Protein AF-0000000083317141 (afdb_homodimer)

pLDDT: mean 94.66, std 4.58, range [62.75, 98.45]

Organism: Saccharibacillus brassicae (NCBI:txid2583377)

Solvent-accessible surface area (backbone atoms only — not comparable to full-atom values): 13663 Å² total; per-residue (Å²): 82,40,48,15,43,63,42,47,32,52,50,48,29,15,56,46,65,41,40,80,68,80,46,32,91,43,26,16,44,39,52,14,54,34,68,36,65,43,79,64,72,32,46,60,71,72,57,44,57,59,60,53,35,76,51,54,52,46,76,51,40,74,53,97,84,21,37,31,31,28,31,72,50,64,40,70,44,54,54,17,72,31,72,74,42,53,39,36,22,38,32,35,23,40,33,76,70,75,68,48,56,40,36,32,41,72,46,96,68,64,46,72,39,40,54,72,32,63,53,72,43,56,52,61,67,50,58,46,49,58,86,95,80,40,48,14,42,64,41,47,33,51,51,48,30,14,56,44,63,40,39,79,67,80,48,32,91,43,26,17,43,40,52,14,54,33,70,36,63,44,78,64,69,32,47,60,70,71,59,44,58,59,59,50,35,75,52,53,54,46,74,51,41,74,54,95,84,22,38,30,32,28,33,72,48,64,40,69,43,54,54,18,72,30,71,74,42,55,38,36,23,39,32,35,23,41,32,75,69,76,69,49,55,40,36,32,42,72,47,94,68,64,45,73,38,40,54,72,33,65,54,73,42,54,54,62,66,49,59,45,48,60,84,92

Structure (mmCIF, N/CA/C/O backbone):
data_AF-0000000083317141-model_v1
#
loop_
_entity.id
_entity.type
_entity.pdbx_description
1 polymer 'Uncharacterized protein'
#
loop_
_atom_site.group_PDB
_atom_site.id
_atom_site.type_symbol
_atom_site.label_atom_id
_atom_site.label_alt_id
_atom_site.label_comp_id
_atom_site.label_asym_id
_atom_site.label_entity_id
_atom_site.label_seq_id
_atom_site.pdbx_PDB_ins_code
_atom_site.Cartn_x
_atom_site.Cartn_y
_atom_site.Cartn_z
_atom_site.occupancy
_atom_site.B_iso_or_equiv
_atom_site.auth_seq_id
_atom_site.auth_comp_id
_atom_site.auth_asym_id
_atom_site.auth_atom_id
_atom_site.pdbx_PDB_model_num
ATOM 1 N N . MET A 1 1 ? 5.155 5.51 8.59 1 86.64 1 MET A N 1
ATOM 2 C CA . MET A 1 1 ? 3.783 6 8.68 1 86.64 1 MET A CA 1
ATOM 3 C C . MET A 1 1 ? 2.785 4.868 8.46 1 86.64 1 MET A C 1
ATOM 5 O O . MET A 1 1 ? 3.081 3.903 7.753 1 86.64 1 MET A O 1
ATOM 9 N N . GLN A 1 2 ? 1.642 5.034 9.165 1 90.55 2 GLN A N 1
ATOM 10 C CA . GLN A 1 2 ? 0.548 4.08 9.018 1 90.55 2 GLN A CA 1
ATOM 11 C C . GLN A 1 2 ? -0.307 4.408 7.797 1 90.55 2 GLN A C 1
ATOM 13 O O . GLN A 1 2 ? -0.71 5.557 7.605 1 90.55 2 GLN A O 1
ATOM 18 N N . ILE A 1 3 ? -0.604 3.386 7.002 1 93.3 3 ILE A N 1
ATOM 19 C CA . ILE A 1 3 ? -1.447 3.572 5.825 1 93.3 3 ILE A CA 1
ATOM 20 C C . ILE A 1 3 ? -2.914 3.621 6.244 1 93.3 3 ILE A C 1
ATOM 22 O O . ILE A 1 3 ? -3.341 2.87 7.124 1 93.3 3 ILE A O 1
ATOM 26 N N . SER A 1 4 ? -3.705 4.462 5.622 1 95.25 4 SER A N 1
ATOM 27 C CA . SER A 1 4 ? -5.126 4.586 5.933 1 95.25 4 SER A CA 1
ATOM 28 C C . SER A 1 4 ? -5.937 3.482 5.264 1 95.25 4 SER A C 1
ATOM 30 O O . SER A 1 4 ? -5.46 2.833 4.33 1 95.25 4 SER A O 1
ATOM 32 N N . ASN A 1 5 ? -7.209 3.303 5.725 1 94.85 5 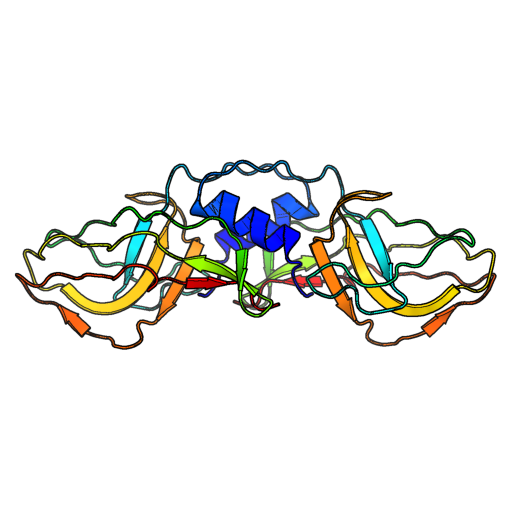ASN A N 1
ATOM 33 C CA . ASN A 1 5 ? -8.119 2.357 5.088 1 94.85 5 ASN A CA 1
ATOM 34 C C . ASN A 1 5 ? -8.477 2.792 3.67 1 94.85 5 ASN A C 1
ATOM 36 O O . ASN A 1 5 ? -8.604 1.957 2.773 1 94.85 5 ASN A O 1
ATOM 40 N N . TRP A 1 6 ? -8.648 4.061 3.548 1 94.87 6 TRP A N 1
ATOM 41 C CA . TRP A 1 6 ? -9.022 4.566 2.231 1 94.87 6 TRP A CA 1
ATOM 42 C C . TRP A 1 6 ? -7.935 4.267 1.205 1 94.87 6 TRP A C 1
ATOM 44 O O . TRP A 1 6 ? -8.22 3.753 0.12 1 94.87 6 TRP A O 1
ATOM 54 N N . LEU A 1 7 ? -6.708 4.612 1.526 1 93.91 7 LEU A N 1
ATOM 55 C CA . LEU A 1 7 ? -5.61 4.387 0.592 1 93.91 7 LEU A CA 1
ATOM 56 C C . LEU A 1 7 ? -5.418 2.897 0.329 1 93.91 7 LEU A C 1
ATOM 58 O O . LEU A 1 7 ? -5.213 2.486 -0.815 1 93.91 7 LEU A O 1
ATOM 62 N N . SER A 1 8 ? -5.506 2.119 1.38 1 93.84 8 SER A N 1
ATOM 63 C CA . SER A 1 8 ? -5.364 0.674 1.232 1 93.84 8 SER A CA 1
ATOM 64 C C . SER A 1 8 ? -6.39 0.115 0.253 1 93.84 8 SER A C 1
ATOM 66 O O . SER A 1 8 ? -6.064 -0.735 -0.579 1 93.84 8 SER A O 1
ATOM 68 N N . ALA A 1 9 ? -7.58 0.605 0.368 1 94.59 9 ALA A N 1
ATOM 69 C CA . ALA A 1 9 ? -8.644 0.151 -0.524 1 94.59 9 ALA A CA 1
ATOM 70 C C . ALA A 1 9 ? -8.351 0.543 -1.969 1 94.59 9 ALA A C 1
ATOM 72 O O . ALA A 1 9 ? -8.556 -0.254 -2.889 1 94.59 9 ALA A O 1
ATOM 73 N N . GLN A 1 10 ? -7.877 1.748 -2.122 1 92.7 10 GLN A N 1
ATOM 74 C CA . GLN A 1 10 ? -7.547 2.203 -3.468 1 92.7 10 GLN A CA 1
ATOM 75 C C . GLN A 1 10 ? 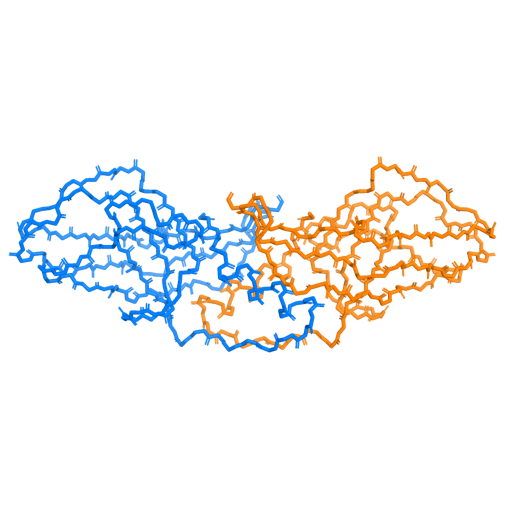-6.449 1.342 -4.087 1 92.7 10 GLN A C 1
ATOM 77 O O . GLN A 1 10 ? -6.544 0.949 -5.251 1 92.7 10 GLN A O 1
ATOM 82 N N . VAL A 1 11 ? -5.451 1.068 -3.306 1 91.11 11 VAL A N 1
ATOM 83 C CA . VAL A 1 11 ? -4.315 0.293 -3.794 1 91.11 11 VAL A CA 1
ATOM 84 C C . VAL A 1 11 ? -4.765 -1.126 -4.134 1 91.11 11 VAL A C 1
ATOM 86 O O . VAL A 1 11 ? -4.476 -1.632 -5.221 1 91.11 11 VAL A O 1
ATOM 89 N N . LEU A 1 12 ? -5.526 -1.773 -3.245 1 93.65 12 LEU A N 1
ATOM 90 C CA . LEU A 1 12 ? -5.961 -3.151 -3.444 1 93.65 12 LEU A CA 1
ATOM 91 C C . LEU A 1 12 ? -6.904 -3.256 -4.638 1 93.65 12 LEU A C 1
ATOM 93 O O . LEU A 1 12 ? -6.748 -4.142 -5.482 1 93.65 12 LEU A O 1
ATOM 97 N N . ASN A 1 13 ? -7.8 -2.323 -4.76 1 94.65 13 ASN A N 1
ATOM 98 C CA . ASN A 1 13 ? -8.754 -2.371 -5.863 1 94.65 13 ASN A CA 1
ATOM 99 C C . ASN A 1 13 ? -8.089 -2.034 -7.194 1 94.65 13 ASN A C 1
ATOM 101 O O . ASN A 1 13 ? -8.441 -2.602 -8.23 1 94.65 13 ASN A O 1
ATOM 105 N N . SER A 1 14 ? -7.23 -1.134 -7.167 1 92.37 14 SER A N 1
ATOM 106 C CA . SER A 1 14 ? -6.567 -0.752 -8.409 1 92.37 14 SER A CA 1
ATOM 107 C C . SER A 1 14 ? -5.591 -1.829 -8.869 1 92.37 14 SER A C 1
ATOM 109 O O . SER A 1 14 ? -5.602 -2.227 -10.036 1 92.37 14 SER A O 1
ATOM 111 N N . MET A 1 15 ? -4.867 -2.403 -7.955 1 91.38 15 MET A N 1
ATOM 112 C CA . MET A 1 15 ? -3.778 -3.3 -8.332 1 91.38 15 MET A CA 1
ATOM 113 C C . MET A 1 15 ? -4.29 -4.722 -8.537 1 91.38 15 MET A C 1
ATOM 115 O O . MET A 1 15 ? -3.74 -5.473 -9.344 1 91.38 15 MET A O 1
ATOM 119 N N . LEU A 1 16 ? -5.394 -5.051 -7.856 1 94.71 16 LEU A N 1
ATOM 120 C CA . LEU A 1 16 ? -5.8 -6.451 -7.894 1 94.71 16 LEU A CA 1
ATOM 121 C C . LEU A 1 16 ? -7.108 -6.617 -8.661 1 94.71 16 LEU A C 1
ATOM 123 O O . LEU A 1 16 ? -7.447 -7.723 -9.086 1 94.71 16 LEU A O 1
ATOM 127 N N . ARG A 1 17 ? -7.777 -5.497 -8.917 1 93.51 17 ARG A N 1
ATOM 128 C CA . ARG A 1 17 ? -9.091 -5.637 -9.538 1 93.51 17 ARG A CA 1
ATOM 129 C C . ARG A 1 17 ? -9.214 -4.741 -10.765 1 93.51 17 ARG A C 1
ATOM 131 O O . ARG A 1 17 ? -10.274 -4.68 -11.391 1 93.51 17 ARG A O 1
ATOM 138 N N . GLY A 1 18 ? -8.168 -3.969 -11.007 1 91.15 18 GLY A N 1
ATOM 139 C CA . GLY A 1 18 ? -8.153 -3.163 -12.217 1 91.15 18 GLY A CA 1
ATOM 140 C C . GLY A 1 18 ? -9.01 -1.915 -12.114 1 91.15 18 GLY A C 1
ATOM 141 O O . GLY A 1 18 ? -9.41 -1.345 -13.131 1 91.15 18 GLY A O 1
ATOM 142 N N . VAL A 1 19 ? -9.302 -1.518 -10.931 1 89.74 19 VAL A N 1
ATOM 143 C CA . VAL A 1 19 ? -10.105 -0.315 -10.738 1 89.74 19 VAL A CA 1
ATOM 144 C C . VAL A 1 19 ? -9.217 0.922 -10.848 1 89.74 19 VAL A C 1
ATOM 146 O O . VAL A 1 19 ? -8.249 1.068 -10.098 1 89.74 19 VAL A O 1
ATOM 149 N N . ALA A 1 20 ? -9.566 1.723 -11.804 1 86.98 20 ALA A N 1
ATOM 150 C CA . ALA A 1 20 ? -8.767 2.928 -12.011 1 86.98 20 ALA A CA 1
ATOM 151 C C . ALA A 1 20 ? -8.913 3.891 -10.836 1 86.98 20 ALA A C 1
ATOM 153 O O . ALA A 1 20 ? -10.002 4.035 -10.275 1 86.98 20 ALA A O 1
ATOM 154 N N . PHE A 1 21 ? -7.888 4.469 -10.456 1 83.89 21 PHE A N 1
ATOM 155 C CA . PHE A 1 21 ? -7.924 5.519 -9.444 1 83.89 21 PHE A CA 1
ATOM 156 C C . PHE A 1 21 ? -7.174 6.756 -9.922 1 83.89 21 PHE A C 1
ATOM 158 O O . PHE A 1 21 ? -6.144 6.645 -10.59 1 83.89 21 PHE A O 1
ATOM 165 N N . SER A 1 22 ? -7.728 7.809 -9.618 1 86.87 22 SER A N 1
ATOM 166 C CA . SER A 1 22 ? -7.097 9.08 -9.959 1 86.87 22 SER A CA 1
ATOM 167 C C . SER A 1 22 ? -6.2 9.573 -8.829 1 86.87 22 SER A C 1
ATOM 169 O O . SER A 1 22 ? -6.655 9.737 -7.695 1 86.87 22 SER A O 1
ATOM 171 N N . PRO A 1 23 ? -4.965 9.78 -9.141 1 90.91 23 PRO A N 1
ATOM 172 C CA . PRO A 1 23 ? -4.071 10.317 -8.112 1 90.91 23 PRO A CA 1
ATOM 173 C C . PRO A 1 23 ? -4.48 11.712 -7.645 1 90.91 23 PRO A C 1
ATOM 175 O O . PRO A 1 23 ? -5.014 12.499 -8.431 1 90.91 23 PRO A O 1
ATOM 178 N N . PRO A 1 24 ? -4.271 11.949 -6.435 1 90.66 24 PRO A N 1
ATOM 179 C CA . PRO A 1 24 ? -4.565 13.3 -5.952 1 90.66 24 PRO A CA 1
ATOM 180 C C . PRO A 1 24 ? -3.687 14.364 -6.608 1 90.66 24 PRO A C 1
ATOM 182 O O . PRO A 1 24 ? -2.547 14.082 -6.986 1 90.66 24 PRO A O 1
ATOM 185 N N . ALA A 1 25 ? -4.213 15.524 -6.789 1 87.86 25 ALA A N 1
ATOM 186 C CA . ALA A 1 25 ? -3.495 16.629 -7.419 1 87.86 25 ALA A CA 1
ATOM 187 C C . ALA A 1 25 ? -2.359 17.124 -6.528 1 87.86 25 ALA A C 1
ATOM 189 O O . ALA A 1 25 ? -1.399 17.727 -7.013 1 87.86 25 ALA A O 1
ATOM 190 N N . GLY A 1 26 ? -2.464 16.885 -5.29 1 92.68 26 GLY A N 1
ATOM 191 C CA . GLY A 1 26 ? -1.465 17.32 -4.326 1 92.68 26 GLY A CA 1
ATOM 192 C C . GLY A 1 26 ? -1.586 16.62 -2.986 1 92.68 26 GLY A C 1
ATOM 193 O O . GLY A 1 26 ? -2.578 15.937 -2.724 1 92.68 26 GLY A O 1
ATOM 194 N N . CYS A 1 27 ? -0.558 16.761 -2.183 1 96.56 27 CYS A N 1
ATOM 195 C CA . CYS A 1 27 ? -0.505 16.206 -0.836 1 96.56 27 CYS A CA 1
ATOM 196 C C . CYS A 1 27 ? -0.344 17.309 0.203 1 96.56 27 CYS A C 1
ATOM 198 O O . CYS A 1 27 ? 0.4 18.268 -0.014 1 96.56 27 CYS A O 1
ATOM 200 N N . TYR A 1 28 ? -1.04 17.142 1.283 1 98.12 28 TYR A N 1
ATOM 201 C CA . TYR A 1 28 ? -1.051 18.166 2.321 1 98.12 28 TYR A CA 1
ATOM 202 C C . TYR A 1 28 ? -0.777 17.557 3.691 1 98.12 28 TYR A C 1
ATOM 204 O O . TYR A 1 28 ? -1.266 16.468 4.002 1 98.12 28 TYR A O 1
ATOM 212 N N . VAL A 1 29 ? -0.045 18.263 4.485 1 98.06 29 VAL A N 1
ATOM 213 C CA . VAL A 1 29 ? 0.22 17.838 5.856 1 98.06 29 VAL A CA 1
ATOM 214 C C . VAL A 1 29 ? -0.834 18.426 6.792 1 98.06 29 VAL A C 1
ATOM 216 O O . VAL A 1 29 ? -1.106 19.628 6.753 1 98.06 29 VAL A O 1
ATOM 219 N N . ALA A 1 30 ? -1.391 17.566 7.532 1 98.31 30 ALA A N 1
ATOM 220 C CA . ALA A 1 30 ? -2.37 17.951 8.545 1 98.31 30 ALA A CA 1
ATOM 221 C C . ALA A 1 30 ? -1.851 17.658 9.95 1 98.31 30 ALA A C 1
ATOM 223 O O . ALA A 1 30 ? -1.136 16.676 10.161 1 98.31 30 ALA A O 1
ATOM 224 N N . LEU A 1 31 ? -2.246 18.483 10.894 1 98.07 31 LEU A N 1
ATOM 225 C CA . LEU A 1 31 ? -1.914 18.303 12.303 1 98.07 31 LEU A CA 1
ATOM 226 C C . LEU A 1 31 ? -3.116 17.78 13.082 1 98.07 31 LEU A C 1
ATOM 228 O O . LEU A 1 31 ? -4.249 18.207 12.845 1 98.07 31 LEU A O 1
ATOM 232 N N . TYR A 1 32 ? -2.823 16.912 1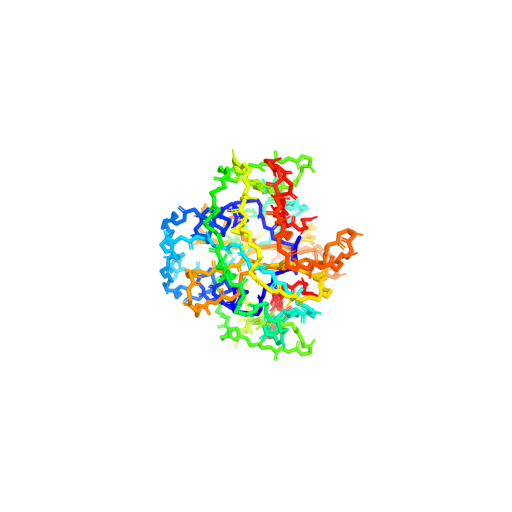4.008 1 98.45 32 TYR A N 1
ATOM 233 C CA . TYR A 1 32 ? -3.917 16.282 14.739 1 98.45 32 TYR A CA 1
ATOM 234 C C . TYR A 1 32 ? -3.704 16.395 16.244 1 98.45 32 TYR A C 1
ATOM 236 O O . TYR A 1 32 ? -2.572 16.309 16.725 1 98.45 32 TYR A O 1
ATOM 244 N N . LYS A 1 33 ? -4.817 16.578 16.927 1 97.57 33 LYS A N 1
ATOM 245 C CA . LYS A 1 33 ? -4.83 16.606 18.387 1 97.57 33 LYS A CA 1
ATOM 246 C C . LYS A 1 33 ? -5.11 15.221 18.961 1 97.57 33 LYS A C 1
ATOM 248 O O . LYS A 1 33 ? -4.98 15.005 20.168 1 97.57 33 LYS A O 1
ATOM 253 N N . SER A 1 34 ? -5.524 14.336 18.099 1 97.42 34 SER A N 1
ATOM 254 C CA . SER A 1 34 ? -5.722 12.932 18.444 1 97.42 34 SER A CA 1
ATOM 255 C C . SER A 1 34 ? -5.362 12.02 17.276 1 97.42 34 SER A C 1
ATOM 257 O O . SER A 1 34 ? -5.238 12.479 16.138 1 97.42 34 SER A O 1
ATOM 259 N N . ASP A 1 35 ? -5.198 10.742 17.537 1 97.25 35 ASP A N 1
ATOM 260 C CA . ASP A 1 35 ? -4.814 9.763 16.525 1 97.25 35 ASP A CA 1
ATOM 261 C C . ASP A 1 35 ? -5.865 9.673 15.421 1 97.25 35 ASP A C 1
ATOM 263 O O . ASP A 1 35 ? -7.022 9.339 15.684 1 97.25 35 ASP A O 1
ATOM 267 N N . PRO A 1 36 ? -5.497 9.995 14.184 1 96.24 36 PRO A N 1
ATOM 268 C CA . PRO A 1 36 ? -6.436 9.841 13.071 1 96.24 36 PRO A CA 1
ATOM 269 C C . PRO A 1 36 ? -6.84 8.387 12.836 1 96.24 36 PRO A C 1
ATOM 271 O O . PRO A 1 36 ? -7.851 8.122 12.18 1 96.24 36 PRO A O 1
ATOM 274 N N . THR A 1 37 ? -6.036 7.45 13.338 1 93.97 37 THR A N 1
ATOM 275 C CA . THR A 1 37 ? -6.227 6.026 13.081 1 93.97 37 THR A CA 1
ATOM 276 C C . THR A 1 37 ? -6.241 5.745 11.581 1 93.97 37 THR A C 1
ATOM 278 O O . THR A 1 37 ? -6.241 6.673 10.77 1 93.97 37 THR A O 1
ATOM 281 N N . ALA A 1 38 ? -6.299 4.483 11.259 1 94.36 38 ALA A N 1
ATOM 282 C CA . ALA A 1 38 ? -6.405 4.106 9.852 1 94.36 38 ALA A CA 1
ATOM 283 C C . ALA A 1 38 ? -7.781 4.454 9.292 1 94.36 38 ALA A C 1
ATOM 285 O O . ALA A 1 38 ? -7.952 4.575 8.077 1 94.36 38 ALA A O 1
ATOM 286 N N . ALA A 1 39 ? -8.749 4.637 10.16 1 94.01 39 ALA A N 1
ATOM 287 C CA . ALA A 1 39 ? -10.129 4.892 9.757 1 94.01 39 ALA A CA 1
ATOM 288 C C . ALA A 1 39 ? -10.415 6.39 9.694 1 94.01 39 ALA A C 1
ATOM 290 O O . ALA A 1 39 ? -11.563 6.802 9.515 1 94.01 39 ALA A O 1
ATOM 291 N N . ASP A 1 40 ? -9.424 7.235 9.862 1 95.74 40 ASP A N 1
ATOM 292 C CA . ASP A 1 40 ? -9.582 8.681 9.739 1 95.74 40 ASP A CA 1
ATOM 293 C C . ASP A 1 40 ? -10.559 9.217 10.783 1 95.74 40 ASP A C 1
ATOM 295 O O . ASP A 1 40 ? -11.501 9.937 10.446 1 95.74 40 ASP A O 1
ATOM 299 N N . THR A 1 41 ? -10.325 8.933 12.031 1 95.69 41 THR A N 1
ATOM 300 C CA . THR A 1 41 ? -11.269 9.281 13.088 1 95.69 41 THR A CA 1
ATOM 301 C C . THR A 1 41 ? -10.683 10.35 14.005 1 95.69 41 THR A C 1
ATOM 303 O O . THR A 1 41 ? -11.342 10.798 14.946 1 95.69 41 THR A O 1
ATOM 306 N N . GLY A 1 42 ? -9.51 10.786 13.822 1 96.56 42 GLY A N 1
ATOM 307 C CA . GLY A 1 42 ? -8.841 11.733 14.7 1 96.56 42 GLY A CA 1
ATOM 308 C C . GLY A 1 42 ? -9.349 13.154 14.544 1 96.56 42 GLY A C 1
ATOM 309 O O . GLY A 1 42 ? -10.039 13.469 13.572 1 96.56 42 GLY A O 1
ATOM 310 N N . GLN A 1 43 ? -9.065 13.935 15.502 1 97.59 43 GLN A N 1
ATOM 311 C CA . GLN A 1 43 ? -9.419 15.35 15.468 1 97.59 43 GLN A CA 1
ATOM 312 C C . GLN A 1 43 ? -8.279 16.189 14.897 1 97.59 43 GLN A C 1
ATOM 314 O O . GLN A 1 43 ? -7.235 16.342 15.534 1 97.59 43 GLN A O 1
ATOM 319 N N . GLU A 1 44 ? -8.52 16.746 13.77 1 98.16 44 GLU A N 1
ATOM 320 C CA . GLU A 1 44 ? -7.559 17.672 13.179 1 98.16 44 GLU A CA 1
ATOM 321 C C . GLU A 1 44 ? -7.646 19.049 13.833 1 98.16 44 GLU A C 1
ATOM 323 O O . GLU A 1 44 ? -8.725 19.478 14.246 1 98.16 44 GLU A O 1
ATOM 328 N N . VAL A 1 45 ? -6.525 19.701 13.858 1 97.41 45 VAL A N 1
ATOM 329 C CA . VAL A 1 45 ? -6.495 21.101 14.268 1 97.41 45 VAL A CA 1
ATOM 330 C C . VAL A 1 45 ? -7.421 21.921 13.373 1 97.41 45 VAL A C 1
ATOM 332 O O . VAL A 1 45 ? -7.482 21.697 12.162 1 97.41 45 VAL A O 1
ATOM 335 N N . ALA A 1 46 ? -8.121 22.774 13.929 1 94.88 46 ALA A N 1
ATOM 336 C CA . ALA A 1 46 ? -9.01 23.669 13.192 1 94.88 46 ALA A CA 1
ATOM 337 C C . ALA A 1 46 ? -8.998 25.071 13.793 1 94.88 46 ALA A C 1
ATOM 339 O O . ALA A 1 46 ? -8.908 25.23 15.013 1 94.88 46 ALA A O 1
ATOM 340 N N . GLY A 1 47 ? -9.129 26.007 12.893 1 95.4 47 GLY A N 1
ATOM 341 C CA . GLY A 1 47 ? -9.203 27.382 13.359 1 95.4 47 GLY A CA 1
ATOM 342 C C . GLY A 1 47 ? -7.857 27.944 13.776 1 95.4 47 GLY A C 1
ATOM 343 O O . GLY A 1 47 ? -6.812 27.412 13.397 1 95.4 47 GLY A O 1
ATOM 344 N N . ASN A 1 48 ? -7.903 29.255 14.252 1 96.83 48 ASN A N 1
ATOM 345 C CA . ASN A 1 48 ? -6.745 29.925 14.833 1 96.83 48 ASN A CA 1
ATOM 346 C C . ASN A 1 48 ? -5.598 30.03 13.831 1 96.83 48 ASN A C 1
ATOM 348 O O . ASN A 1 48 ? -4.446 29.756 14.169 1 96.83 48 ASN A O 1
ATOM 352 N N . GLY A 1 49 ? -5.937 30.286 12.599 1 96.23 49 GLY A N 1
ATOM 353 C CA . GLY A 1 49 ? -4.921 30.542 11.591 1 96.23 49 GLY A CA 1
ATOM 354 C C . GLY A 1 49 ? -4.352 29.274 10.982 1 96.23 49 GLY A C 1
ATOM 355 O O . GLY A 1 49 ? -3.462 29.332 10.131 1 96.23 49 GLY A O 1
ATOM 356 N N . TYR A 1 50 ? -4.945 28.189 11.457 1 97.19 50 TYR A N 1
ATOM 357 C CA . TYR A 1 50 ? -4.462 26.903 10.967 1 97.19 50 TYR A CA 1
ATOM 358 C C . TYR A 1 50 ? -4.896 26.672 9.524 1 97.19 50 TYR A C 1
ATOM 360 O O . TYR A 1 50 ? -6.029 26.987 9.152 1 97.19 50 TYR A O 1
ATOM 368 N N . GLU A 1 51 ? -3.975 26.072 8.73 1 97.32 51 GLU A N 1
ATOM 369 C CA . GLU A 1 51 ? -4.216 25.543 7.391 1 97.32 51 GLU A CA 1
ATOM 370 C C . GLU A 1 51 ? -3.257 24.402 7.067 1 97.32 51 GLU A C 1
ATOM 372 O O . GLU A 1 51 ? -2.067 24.475 7.383 1 97.32 51 GLU A O 1
ATOM 377 N N . ARG A 1 52 ? -3.845 23.402 6.415 1 97.85 52 ARG A N 1
ATOM 378 C CA . ARG A 1 52 ? -2.948 22.358 5.929 1 97.85 52 ARG A CA 1
ATOM 379 C C . ARG A 1 52 ? -1.878 22.939 5.012 1 97.85 52 ARG A C 1
ATOM 381 O O . ARG A 1 52 ? -2.122 23.923 4.31 1 97.85 52 ARG A O 1
ATOM 388 N N . GLN A 1 53 ? -0.745 22.347 5.076 1 98.12 53 GLN A N 1
ATOM 389 C CA . GLN A 1 53 ? 0.358 22.826 4.249 1 98.12 53 GLN A CA 1
ATOM 390 C C . GLN A 1 53 ? 0.68 21.835 3.135 1 98.12 53 GLN A C 1
ATOM 392 O O . GLN A 1 53 ? 0.668 20.622 3.352 1 98.12 53 GLN A O 1
ATOM 397 N N . VAL A 1 54 ? 0.967 22.371 1.939 1 97.42 54 VAL A N 1
ATOM 398 C CA . VAL A 1 54 ? 1.359 21.539 0.806 1 97.42 54 VAL A CA 1
ATOM 399 C C . VAL A 1 54 ? 2.721 20.905 1.077 1 97.42 54 VAL A C 1
ATOM 401 O O . VAL A 1 54 ? 3.599 21.535 1.671 1 97.42 54 VAL A O 1
ATOM 404 N N . VAL A 1 55 ? 2.849 19.736 0.686 1 97.69 55 VAL A N 1
ATOM 405 C CA . VAL A 1 55 ? 4.122 19.038 0.832 1 97.69 55 VAL A CA 1
ATOM 406 C C . VAL A 1 55 ? 4.486 18.348 -0.481 1 97.69 55 VAL A C 1
ATOM 408 O O . VAL A 1 55 ? 3.618 17.796 -1.161 1 97.69 55 VAL A O 1
ATOM 411 N N . ALA A 1 56 ? 5.699 18.39 -0.87 1 96.95 56 ALA A N 1
ATOM 412 C CA . ALA A 1 56 ? 6.252 17.684 -2.023 1 96.95 56 ALA A CA 1
ATOM 413 C C . ALA A 1 56 ? 7.195 16.568 -1.583 1 96.95 56 ALA A C 1
ATOM 415 O O . ALA A 1 56 ? 7.884 16.694 -0.568 1 96.95 56 ALA A O 1
ATOM 416 N N . PHE A 1 57 ? 7.252 15.549 -2.311 1 97.48 57 PHE A N 1
ATOM 417 C CA . PHE A 1 57 ? 8.037 14.379 -1.935 1 97.48 57 PHE A CA 1
ATOM 418 C C . PHE A 1 57 ? 9.047 14.033 -3.023 1 97.48 57 PHE A C 1
ATOM 420 O O . PHE A 1 57 ? 8.83 14.338 -4.198 1 97.48 57 PHE A O 1
ATOM 427 N N . THR A 1 58 ? 10.101 13.384 -2.599 1 96.73 58 THR A N 1
ATOM 428 C CA . THR A 1 58 ? 11.058 12.807 -3.537 1 96.73 58 THR A CA 1
ATOM 429 C C . THR A 1 58 ? 10.44 11.628 -4.284 1 96.73 58 THR A C 1
ATOM 431 O O . THR A 1 58 ? 9.45 11.05 -3.83 1 96.73 58 THR A O 1
ATOM 434 N N . ALA A 1 59 ? 11.004 11.39 -5.434 1 95.95 59 ALA A N 1
ATOM 435 C CA . ALA A 1 59 ? 10.618 10.146 -6.094 1 95.95 59 ALA A CA 1
ATOM 436 C C . ALA A 1 59 ? 10.906 8.941 -5.204 1 95.95 59 ALA A C 1
ATOM 438 O O . ALA A 1 59 ? 11.908 8.917 -4.486 1 95.95 59 ALA A O 1
ATOM 439 N N . ALA A 1 60 ? 9.989 7.973 -5.2 1 95.16 60 ALA A N 1
ATOM 440 C CA . ALA A 1 60 ? 10.193 6.759 -4.413 1 95.16 60 ALA A CA 1
ATOM 441 C C . ALA A 1 60 ? 11.495 6.066 -4.803 1 95.16 60 ALA A C 1
ATOM 443 O O . ALA A 1 60 ? 11.787 5.901 -5.99 1 95.16 60 ALA A O 1
ATOM 444 N N . ALA A 1 61 ? 12.284 5.677 -3.857 1 94.49 61 ALA A N 1
ATOM 445 C CA . ALA A 1 61 ? 13.553 4.988 -4.074 1 94.49 61 ALA A CA 1
ATOM 446 C C . ALA A 1 61 ? 13.834 3.991 -2.953 1 94.49 61 ALA A C 1
ATOM 448 O O . ALA A 1 61 ? 13.4 4.187 -1.816 1 94.49 61 ALA A O 1
ATOM 449 N N . VAL A 1 62 ? 14.538 2.976 -3.238 1 92.9 62 VAL A N 1
ATOM 450 C CA . VAL A 1 62 ? 14.887 1.968 -2.242 1 92.9 62 VAL A CA 1
ATOM 451 C C . VAL A 1 62 ? 16.016 2.487 -1.355 1 92.9 62 VAL A C 1
ATOM 453 O O . VAL A 1 62 ? 17.103 2.803 -1.845 1 92.9 62 VAL A O 1
ATOM 456 N N . GLU A 1 63 ? 15.704 2.675 -0.139 1 90.49 63 GLU A N 1
ATOM 457 C CA . GLU A 1 63 ? 16.668 3.012 0.904 1 90.49 63 GLU A CA 1
ATOM 458 C C . GLU A 1 63 ? 16.695 1.946 1.995 1 90.49 63 GLU A C 1
ATOM 460 O O . GLU A 1 63 ? 15.685 1.704 2.659 1 90.49 63 GLU A O 1
ATOM 465 N N . ASN A 1 64 ? 17.861 1.252 2.185 1 88.06 64 ASN A N 1
ATOM 466 C CA . ASN A 1 64 ? 17.999 0.193 3.179 1 88.06 64 ASN A CA 1
ATOM 467 C C . ASN A 1 64 ? 16.981 -0.921 2.956 1 88.06 64 ASN A C 1
ATOM 469 O O . ASN A 1 64 ? 16.325 -1.367 3.899 1 88.06 64 ASN A O 1
ATOM 473 N N . GLY A 1 65 ? 16.659 -1.208 1.708 1 85.93 65 GLY A N 1
ATOM 474 C CA . GLY A 1 65 ? 15.822 -2.343 1.352 1 85.93 65 GLY A CA 1
ATOM 475 C C . GLY A 1 65 ? 14.342 -2.012 1.34 1 85.93 65 GLY A C 1
ATOM 476 O O . GLY A 1 65 ? 13.509 -2.88 1.07 1 85.93 65 GLY A O 1
ATOM 477 N N . LYS A 1 66 ? 13.996 -0.711 1.632 1 89.6 66 LYS A N 1
ATOM 478 C CA . LYS A 1 66 ? 12.595 -0.298 1.655 1 89.6 66 LYS A CA 1
ATOM 479 C C . LYS A 1 66 ? 12.347 0.858 0.69 1 89.6 66 LYS A C 1
ATOM 481 O O . LYS A 1 66 ? 13.166 1.773 0.585 1 89.6 66 LYS A O 1
ATOM 486 N N . GLN A 1 67 ? 11.334 0.726 -0.029 1 93.52 67 GLN A N 1
ATOM 487 C CA . GLN A 1 67 ? 10.936 1.866 -0.849 1 93.52 67 GLN A CA 1
ATOM 488 C C . GLN A 1 67 ? 10.57 3.067 0.018 1 93.52 67 GLN A C 1
ATOM 490 O O . GLN A 1 67 ? 9.728 2.96 0.913 1 93.52 67 GLN A O 1
ATOM 495 N N . THR A 1 68 ? 11.282 4.155 -0.199 1 94.83 68 THR A N 1
ATOM 496 C CA . THR A 1 68 ? 11.184 5.293 0.708 1 94.83 68 THR A CA 1
ATOM 497 C C . THR A 1 68 ? 10.962 6.588 -0.069 1 94.83 68 THR A C 1
ATOM 499 O O . THR A 1 68 ? 11.468 6.743 -1.183 1 94.83 68 THR A O 1
ATOM 502 N N . THR A 1 69 ? 10.141 7.453 0.401 1 96.43 69 THR A N 1
ATOM 503 C CA . THR A 1 69 ? 9.995 8.832 -0.052 1 96.43 69 THR A CA 1
ATOM 504 C C . THR A 1 69 ? 9.999 9.794 1.132 1 96.43 69 THR A C 1
ATOM 506 O O . THR A 1 69 ? 9.579 9.433 2.233 1 96.43 69 THR A O 1
ATOM 509 N N . LYS A 1 70 ? 10.52 10.993 0.994 1 96.61 70 LYS A N 1
ATOM 510 C CA . LYS A 1 70 ? 10.646 12.004 2.04 1 96.61 70 LYS A CA 1
ATOM 511 C C . LYS A 1 70 ? 10.25 13.384 1.523 1 96.61 70 LYS A C 1
ATOM 513 O O . LYS A 1 70 ? 10.298 13.638 0.317 1 96.61 70 LYS A O 1
ATOM 518 N N . ASN A 1 71 ? 9.874 14.236 2.38 1 97.97 71 ASN A N 1
ATOM 519 C CA . ASN A 1 71 ? 9.543 15.593 1.961 1 97.97 71 ASN A CA 1
ATOM 520 C C . ASN A 1 71 ? 10.777 16.344 1.467 1 97.97 71 ASN A C 1
ATOM 522 O O . ASN A 1 71 ? 11.867 16.187 2.02 1 97.97 71 ASN A O 1
ATOM 526 N N . THR A 1 72 ? 10.619 17.221 0.494 1 97.85 72 THR A N 1
ATOM 527 C CA . THR A 1 72 ? 11.733 17.801 -0.247 1 97.85 72 THR A CA 1
ATOM 528 C C . THR A 1 72 ? 12.096 19.174 0.309 1 97.85 72 THR A C 1
ATOM 530 O O . THR A 1 72 ? 13.112 19.757 -0.077 1 97.85 72 THR A O 1
ATOM 533 N N . ALA A 1 73 ? 11.27 19.761 1.16 1 97.78 73 ALA A N 1
ATOM 534 C CA . ALA A 1 73 ? 11.479 21.099 1.707 1 97.78 73 ALA A CA 1
ATOM 535 C C . ALA A 1 73 ? 10.872 21.223 3.102 1 97.78 73 ALA A C 1
ATOM 537 O O . ALA A 1 73 ? 10.088 20.369 3.523 1 97.78 73 ALA A O 1
ATOM 538 N N . ASP A 1 74 ? 11.328 22.189 3.793 1 97.99 74 ASP A N 1
ATOM 539 C CA . ASP A 1 74 ? 10.691 22.513 5.066 1 97.99 74 ASP A CA 1
ATOM 540 C C . ASP A 1 74 ? 9.216 22.855 4.87 1 97.99 74 ASP A C 1
ATOM 542 O O . ASP A 1 74 ? 8.837 23.428 3.847 1 97.99 74 ASP A O 1
ATOM 546 N N . ILE A 1 75 ? 8.46 22.477 5.816 1 97.67 75 ILE A N 1
ATOM 547 C CA . ILE A 1 75 ? 7.04 22.808 5.857 1 97.67 75 ILE A CA 1
ATOM 548 C C . ILE A 1 75 ? 6.757 23.721 7.048 1 97.67 75 ILE A C 1
ATOM 550 O O . ILE A 1 75 ? 7.056 23.371 8.192 1 97.67 75 ILE A O 1
ATOM 554 N N . GLU A 1 76 ? 6.26 24.824 6.71 1 97.45 76 GLU A N 1
ATOM 555 C CA . GLU A 1 76 ? 5.962 25.806 7.748 1 97.45 76 GLU A CA 1
ATOM 556 C C . GLU A 1 76 ? 4.471 26.131 7.789 1 97.45 76 GLU A C 1
ATOM 558 O O . GLU A 1 76 ? 3.891 26.538 6.781 1 97.45 76 GLU A O 1
ATOM 563 N N . PHE A 1 77 ? 3.974 26.003 8.967 1 97.93 77 PHE A N 1
ATOM 564 C CA . PHE A 1 77 ? 2.58 26.38 9.172 1 97.93 77 PHE A CA 1
ATOM 565 C C . PHE A 1 77 ? 2.463 27.861 9.511 1 97.93 77 PHE A C 1
ATOM 567 O O . PHE A 1 77 ? 3.428 28.476 9.97 1 97.93 77 PHE A O 1
ATOM 574 N N . PRO A 1 78 ? 1.325 28.397 9.215 1 97.07 78 PRO A N 1
ATOM 575 C CA . PRO A 1 78 ? 1.124 29.769 9.685 1 97.07 78 PRO A CA 1
ATOM 576 C C . PRO A 1 78 ? 1.189 29.887 11.206 1 97.07 78 PRO A C 1
ATOM 578 O O . PRO A 1 78 ? 0.96 28.905 11.916 1 97.07 78 PRO A O 1
ATOM 581 N N . ILE A 1 79 ? 1.569 31.094 11.634 1 97.65 79 ILE A N 1
ATOM 582 C CA . ILE A 1 79 ? 1.533 31.377 13.065 1 97.65 79 ILE A CA 1
ATOM 583 C C . ILE A 1 79 ? 0.105 31.223 13.585 1 97.65 79 ILE A C 1
ATOM 585 O O . ILE A 1 79 ? -0.844 31.709 12.965 1 97.65 79 ILE A O 1
ATOM 589 N N . PHE A 1 80 ? -0.032 30.515 14.691 1 97.47 80 PHE A N 1
ATOM 59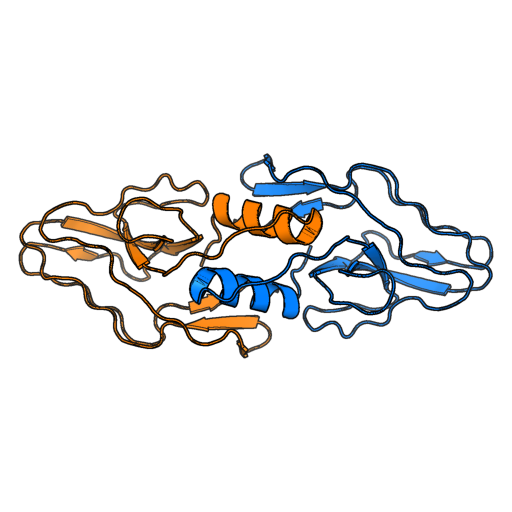0 C CA . PHE A 1 80 ? -1.36 30.347 15.267 1 97.47 80 PHE A CA 1
ATOM 591 C C . PHE A 1 80 ? -1.86 31.655 15.868 1 97.47 80 PHE A C 1
ATOM 593 O O . PHE A 1 80 ? -1.122 32.338 16.582 1 97.47 80 PHE A O 1
ATOM 600 N N . THR A 1 81 ? -3.054 31.975 15.534 1 98.07 81 THR A N 1
ATOM 601 C CA . THR A 1 81 ? -3.623 33.217 16.044 1 98.07 81 THR A CA 1
ATOM 602 C C . THR A 1 81 ? -4.273 32.995 17.406 1 98.07 81 THR A C 1
ATOM 604 O O . THR A 1 81 ? -4.63 33.954 18.094 1 98.07 81 THR A O 1
ATOM 607 N N . GLY A 1 82 ? -4.459 31.735 17.836 1 97.75 82 GLY A N 1
ATOM 608 C CA . GLY A 1 82 ? -4.982 31.315 19.126 1 97.75 82 GLY A CA 1
ATOM 609 C C . GLY A 1 82 ? -4.427 29.982 19.59 1 97.75 82 GLY A C 1
ATOM 610 O O . GLY A 1 82 ? -3.666 29.335 18.867 1 97.75 82 GLY A O 1
ATOM 611 N N . ASP A 1 83 ? -4.827 29.649 20.773 1 96.86 83 ASP A N 1
ATOM 612 C CA . ASP A 1 83 ? -4.366 28.381 21.33 1 96.86 83 ASP A CA 1
ATOM 613 C C . ASP A 1 83 ? -4.911 27.199 20.531 1 96.86 83 ASP A C 1
ATOM 615 O O . ASP A 1 83 ? -6.092 27.175 20.177 1 96.86 83 ASP A O 1
ATOM 619 N N . VAL A 1 84 ? -4.043 26.222 20.25 1 95.15 84 VAL A N 1
ATOM 620 C CA . VAL A 1 84 ? -4.412 25.043 19.474 1 95.15 84 VAL A CA 1
ATOM 621 C C . VAL A 1 84 ? -4.438 23.814 20.38 1 95.15 84 VAL A C 1
ATOM 623 O O . VAL A 1 84 ? -5.151 22.847 20.104 1 95.15 84 VAL A O 1
ATOM 626 N N . GLY A 1 85 ? -3.617 23.871 21.438 1 95.33 85 GLY A N 1
ATOM 627 C CA . GLY A 1 85 ? -3.532 22.753 22.364 1 95.33 85 GLY A CA 1
ATOM 628 C C . GLY A 1 85 ? -2.474 21.737 21.978 1 95.33 85 GLY A C 1
ATOM 629 O O . GLY A 1 85 ? -1.479 22.082 21.337 1 95.33 85 GLY A O 1
ATOM 630 N N . LEU A 1 86 ? -2.655 20.493 22.42 1 97.12 86 LEU A N 1
ATOM 631 C CA . LEU A 1 86 ? -1.674 19.428 22.24 1 97.12 86 LEU A CA 1
ATOM 632 C C . LEU A 1 86 ? -1.8 18.802 20.855 1 97.12 86 LEU A C 1
ATOM 634 O O . LEU A 1 86 ? -2.857 18.274 20.501 1 97.12 86 LEU A O 1
ATOM 638 N N . ILE A 1 87 ? -0.776 18.928 20.09 1 97.4 87 ILE A N 1
ATOM 639 C CA . ILE A 1 87 ? -0.692 18.253 18.799 1 97.4 87 ILE A CA 1
ATOM 640 C C . ILE A 1 87 ? 0.095 16.953 18.947 1 97.4 87 ILE A C 1
ATOM 642 O O . ILE A 1 87 ? 1.242 16.961 19.4 1 97.4 87 ILE A O 1
ATOM 646 N N . THR A 1 88 ? -0.517 15.865 18.525 1 97.71 88 THR A N 1
ATOM 647 C CA . THR A 1 88 ? 0.077 14.57 18.838 1 97.71 88 THR A CA 1
ATOM 648 C C . THR A 1 88 ? 0.411 13.805 17.561 1 97.71 88 THR A C 1
ATOM 650 O O . THR A 1 88 ? 1.243 12.896 17.575 1 97.71 88 THR A O 1
ATOM 653 N N . HIS A 1 89 ? -0.254 14.044 16.434 1 98.03 89 HIS A N 1
ATOM 654 C CA . HIS A 1 89 ? -0.077 13.276 15.207 1 98.03 89 HIS A CA 1
ATOM 655 C C . HIS A 1 89 ? -0.014 14.191 13.988 1 98.03 89 HIS A C 1
ATOM 657 O O . HIS A 1 89 ? -0.428 15.351 14.056 1 98.03 89 HIS A O 1
ATOM 663 N N . ILE A 1 90 ? 0.503 13.638 12.959 1 97.37 90 ILE A N 1
ATOM 664 C CA . ILE A 1 90 ? 0.417 14.251 11.638 1 97.37 90 ILE A CA 1
ATOM 665 C C . ILE A 1 90 ? -0.23 13.275 10.658 1 97.37 90 ILE A C 1
ATOM 667 O O . ILE A 1 90 ? -0.199 12.061 10.87 1 97.37 90 ILE A O 1
ATOM 671 N N . GLY A 1 91 ? -0.796 13.818 9.65 1 97.69 91 GLY A N 1
ATOM 672 C CA . GLY A 1 91 ? -1.373 13.05 8.558 1 97.69 91 GLY A CA 1
ATOM 673 C C . GLY A 1 91 ? -1.149 13.686 7.199 1 97.69 91 GLY A C 1
ATOM 674 O O . GLY A 1 91 ? -1.023 14.908 7.092 1 97.69 91 GLY A O 1
ATOM 675 N N . LEU A 1 92 ? -1.078 12.841 6.259 1 97.83 92 LEU A N 1
ATOM 676 C CA . LEU A 1 92 ? -1.048 13.291 4.872 1 97.83 92 LEU A CA 1
ATOM 677 C C . LEU A 1 92 ? -2.424 13.161 4.228 1 97.83 92 LEU A C 1
ATOM 679 O O . LEU A 1 92 ? -3.064 12.112 4.327 1 97.83 92 LEU A O 1
ATOM 683 N N . ARG A 1 93 ? -2.814 14.278 3.622 1 98.12 93 ARG A N 1
ATOM 684 C CA . ARG A 1 93 ? -4.153 14.304 3.042 1 98.12 93 ARG A CA 1
ATOM 685 C C . ARG A 1 93 ? -4.101 14.671 1.563 1 98.12 93 ARG A C 1
ATOM 687 O O . ARG A 1 93 ? -3.133 15.278 1.101 1 98.12 93 ARG A O 1
ATOM 694 N N . THR A 1 94 ? -5.221 14.429 0.796 1 97.16 94 THR A N 1
ATOM 695 C CA . THR A 1 94 ? -5.236 14.571 -0.656 1 97.16 94 THR A CA 1
ATOM 696 C C . THR A 1 94 ? -5.705 15.966 -1.059 1 97.16 94 THR A C 1
ATOM 698 O O . THR A 1 94 ? -5.725 16.301 -2.245 1 97.16 94 THR A O 1
ATOM 701 N N . ALA A 1 95 ? -6.132 16.763 -0.094 1 96.6 95 ALA A N 1
ATOM 702 C CA . ALA A 1 95 ? -6.643 18.095 -0.41 1 96.6 95 ALA A CA 1
ATOM 703 C C . ALA A 1 95 ? -6.379 19.069 0.734 1 96.6 95 ALA A C 1
ATOM 705 O O . ALA A 1 95 ? -6.139 18.653 1.87 1 96.6 95 ALA A O 1
ATOM 706 N N . LYS A 1 96 ? -6.417 20.331 0.436 1 96.85 96 LYS A N 1
ATOM 707 C CA . LYS A 1 96 ? -6.231 21.38 1.434 1 96.85 96 LYS A CA 1
ATOM 708 C C . LYS A 1 96 ? -7.356 21.362 2.466 1 96.85 96 LYS A C 1
ATOM 710 O O . LYS A 1 96 ? -7.127 21.632 3.647 1 96.85 96 LYS A O 1
ATOM 715 N N . THR A 1 97 ? -8.526 21.162 1.945 1 95.23 97 THR A N 1
ATOM 716 C CA . THR A 1 97 ? -9.729 21.017 2.757 1 95.23 97 THR A CA 1
ATOM 717 C C . THR A 1 97 ? -10.497 19.758 2.365 1 95.23 97 THR A C 1
ATOM 719 O O . THR A 1 97 ? -10.651 19.463 1.178 1 95.23 97 THR A O 1
ATOM 722 N N . GLY A 1 98 ? -10.973 19.048 3.385 1 94.9 98 GLY A N 1
ATOM 723 C CA . GLY A 1 98 ? -11.596 17.773 3.065 1 94.9 98 GLY A CA 1
ATOM 724 C C . GLY A 1 98 ? -10.614 16.742 2.543 1 94.9 98 GLY A C 1
ATOM 725 O O . GLY A 1 98 ? -9.545 16.545 3.126 1 94.9 98 GLY A O 1
ATO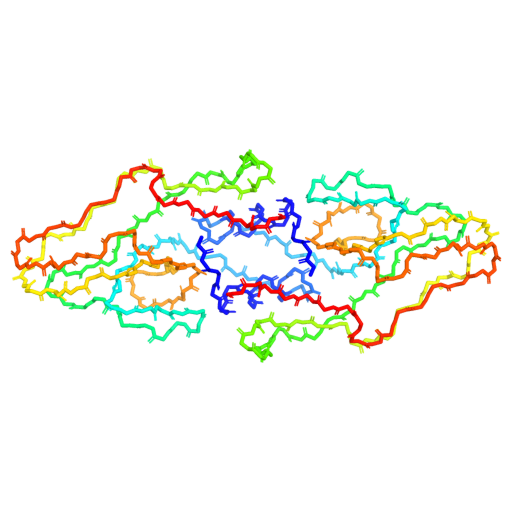M 726 N N . GLY A 1 99 ? -10.966 15.96 1.587 1 95.8 99 GLY A N 1
ATOM 727 C CA . GLY A 1 99 ? -10.112 14.938 1.004 1 95.8 99 GLY A CA 1
ATOM 728 C C . GLY A 1 99 ? -9.988 13.698 1.87 1 95.8 99 GLY A C 1
ATOM 729 O O . GLY A 1 99 ? -10.771 13.505 2.802 1 95.8 99 GLY A O 1
ATOM 730 N N . ASN A 1 100 ? -9.044 12.889 1.502 1 96.86 100 ASN A N 1
ATOM 731 C CA . ASN A 1 100 ? -8.867 11.594 2.151 1 96.86 100 ASN A CA 1
ATOM 732 C C . ASN A 1 100 ? -7.514 11.497 2.85 1 96.86 100 ASN A C 1
ATOM 734 O O . ASN A 1 100 ? -6.543 12.124 2.422 1 96.86 100 ASN A O 1
ATOM 738 N N . LEU A 1 101 ? -7.531 10.73 3.963 1 97.1 101 LEU A N 1
ATOM 739 C CA . LEU A 1 101 ? -6.291 10.428 4.67 1 97.1 101 LEU A CA 1
ATOM 740 C C . LEU A 1 101 ? -5.472 9.389 3.912 1 97.1 101 LEU A C 1
ATOM 742 O O . LEU A 1 101 ? -6.013 8.379 3.456 1 97.1 101 LEU A O 1
ATOM 746 N N . LEU A 1 102 ? -4.185 9.618 3.765 1 96.3 102 LEU A N 1
ATOM 747 C CA . LEU A 1 102 ? -3.288 8.674 3.106 1 96.3 102 LEU A CA 1
ATOM 748 C C . LEU A 1 102 ? -2.461 7.905 4.131 1 96.3 102 LEU A C 1
ATOM 750 O O . LEU A 1 102 ? -2.604 6.687 4.262 1 96.3 102 LEU A O 1
ATOM 754 N N . PHE A 1 103 ? -1.62 8.637 4.837 1 96.58 103 PHE A N 1
ATOM 755 C CA . PHE A 1 103 ? -0.753 8.095 5.877 1 96.58 103 PHE A CA 1
ATOM 756 C C . PHE A 1 103 ? -0.821 8.949 7.138 1 96.58 103 PHE A C 1
ATOM 758 O O . PHE A 1 103 ? -1.158 10.133 7.075 1 96.58 103 PHE A O 1
ATOM 765 N N . SER A 1 104 ? -0.528 8.371 8.288 1 96.69 104 SER A N 1
ATOM 766 C CA . SER A 1 104 ? -0.451 9.119 9.539 1 96.69 104 SER A CA 1
ATOM 767 C C . SER A 1 104 ? 0.607 8.534 10.469 1 96.69 104 SER A C 1
ATOM 769 O O . SER A 1 104 ? 1.011 7.38 10.31 1 96.69 104 SER A O 1
ATOM 771 N N . ARG A 1 105 ? 1.064 9.278 11.32 1 95.73 105 ARG A N 1
ATOM 772 C CA . ARG A 1 105 ? 2.036 8.852 12.321 1 95.73 105 ARG A CA 1
ATOM 773 C C . ARG A 1 105 ? 1.977 9.746 13.556 1 95.73 105 ARG A C 1
ATOM 775 O O . ARG A 1 105 ? 1.727 10.948 13.447 1 95.73 105 ARG A O 1
ATOM 782 N N . PRO A 1 106 ? 2.256 9.145 14.72 1 96.05 106 PRO A N 1
ATOM 783 C CA . PRO A 1 106 ? 2.428 9.999 15.897 1 96.05 106 PRO A CA 1
ATOM 784 C C . PRO A 1 106 ? 3.702 10.839 15.837 1 96.05 106 PRO A C 1
ATOM 786 O O . PRO A 1 106 ? 4.696 10.416 15.24 1 96.05 106 PRO A O 1
ATOM 789 N N . LEU A 1 107 ? 3.653 12.03 16.444 1 94.42 107 LEU A N 1
ATOM 790 C CA . LEU A 1 107 ? 4.862 12.83 16.607 1 94.42 107 LEU A CA 1
ATOM 791 C C . LEU A 1 107 ? 5.771 12.229 17.674 1 94.42 107 LEU A C 1
ATOM 793 O O . LEU A 1 107 ? 5.29 11.643 18.647 1 94.42 107 LEU A O 1
ATOM 797 N N . ASP A 1 108 ? 7.002 12.378 17.379 1 90.2 108 ASP A N 1
ATOM 798 C CA . ASP A 1 108 ? 7.947 11.891 18.379 1 90.2 108 ASP A CA 1
ATOM 799 C C . ASP A 1 108 ? 7.783 12.64 19.7 1 90.2 108 ASP A C 1
ATOM 801 O O . ASP A 1 108 ? 7.932 12.055 20.774 1 90.2 108 ASP A O 1
ATOM 805 N N . ASN A 1 109 ? 7.496 13.893 19.581 1 90.99 109 ASN A N 1
ATOM 806 C CA . ASN A 1 109 ? 7.28 14.749 20.743 1 90.99 109 ASN A CA 1
ATOM 807 C C . ASN A 1 109 ? 6.022 15.598 20.587 1 90.99 109 ASN A C 1
ATOM 809 O O . ASN A 1 109 ? 6.036 16.615 19.891 1 90.99 109 ASN A O 1
ATOM 813 N N . ALA A 1 110 ? 4.999 15.113 21.365 1 93.8 110 ALA A N 1
ATOM 814 C CA . ALA A 1 110 ? 3.787 15.928 21.376 1 93.8 110 ALA A CA 1
ATOM 815 C C . ALA A 1 110 ? 4.029 17.262 22.076 1 93.8 110 ALA A C 1
ATOM 817 O O . ALA A 1 110 ? 4.744 17.323 23.079 1 93.8 110 ALA A O 1
ATOM 818 N N . LYS A 1 111 ? 3.484 18.325 21.493 1 94.13 111 LYS A N 1
ATOM 819 C CA . LYS A 1 111 ? 3.732 19.665 22.015 1 94.13 111 LYS A CA 1
ATOM 820 C C . LYS A 1 111 ? 2.458 20.506 22 1 94.13 111 LYS A C 1
ATOM 822 O O . LYS A 1 111 ? 1.656 20.41 21.069 1 94.13 111 LYS A O 1
ATOM 827 N N . THR A 1 112 ? 2.34 21.245 23.061 1 97.34 112 THR A N 1
ATOM 828 C CA . THR A 1 112 ? 1.246 22.208 23.119 1 97.34 112 THR A CA 1
ATOM 829 C C . THR A 1 112 ? 1.619 23.496 22.389 1 97.34 112 THR A C 1
ATOM 831 O O . THR A 1 112 ? 2.71 24.034 22.588 1 97.34 112 THR A O 1
ATOM 834 N N . PHE A 1 113 ? 0.689 23.903 21.529 1 96.61 113 PHE A N 1
ATOM 835 C CA . PHE A 1 113 ? 0.925 25.135 20.787 1 96.61 113 PHE A CA 1
ATOM 836 C C . PHE A 1 113 ? -0.077 26.21 21.19 1 96.61 113 PHE A C 1
ATOM 838 O O . PHE A 1 113 ? -1.271 25.935 21.322 1 96.61 113 PHE A O 1
ATOM 845 N N . LEU A 1 114 ? 0.463 27.402 21.41 1 96.46 114 LEU A N 1
ATOM 846 C CA . LEU A 1 114 ? -0.333 28.552 21.823 1 96.46 114 LEU A CA 1
ATOM 847 C C . LEU A 1 114 ? -0.336 29.627 20.742 1 96.46 114 LEU A C 1
ATOM 849 O O . LEU A 1 114 ? 0.33 29.482 19.714 1 96.46 114 LEU A O 1
ATOM 853 N N . ALA A 1 115 ? -1.155 30.622 21.044 1 97.27 115 ALA A N 1
ATOM 854 C CA . ALA A 1 115 ? -1.146 31.772 20.143 1 97.27 115 ALA A CA 1
ATOM 855 C C . ALA A 1 115 ? 0.276 32.268 19.901 1 97.27 115 ALA A C 1
ATOM 857 O O . ALA A 1 115 ? 1.087 32.325 20.828 1 97.27 115 ALA A O 1
ATOM 858 N N . ASN A 1 116 ? 0.586 32.508 18.635 1 97.18 116 ASN A N 1
ATOM 859 C CA . ASN A 1 116 ? 1.856 33.063 18.178 1 97.18 116 ASN A CA 1
ATOM 860 C C . ASN A 1 116 ? 2.918 31.979 18.024 1 97.18 116 ASN A C 1
ATOM 862 O O . ASN A 1 116 ? 4.073 32.275 17.712 1 97.18 116 ASN A O 1
ATOM 866 N N . ASP A 1 117 ? 2.518 30.737 18.327 1 96.18 117 ASP A N 1
ATOM 867 C CA . ASP A 1 117 ? 3.412 29.63 17.999 1 96.18 117 ASP A CA 1
ATOM 868 C C . ASP A 1 117 ? 3.264 29.219 16.536 1 96.18 117 ASP A C 1
ATOM 870 O O . ASP A 1 117 ? 2.266 29.547 15.892 1 96.18 117 ASP A O 1
ATOM 874 N N . LYS A 1 118 ? 4.32 28.613 16.075 1 94.85 118 LYS A N 1
ATOM 875 C CA . LYS A 1 118 ? 4.288 28.071 14.72 1 94.85 118 LYS A CA 1
ATOM 876 C C . LYS A 1 118 ? 4.921 26.684 14.668 1 94.85 118 LYS A C 1
ATOM 878 O O . LYS A 1 118 ? 5.801 26.366 15.471 1 94.85 118 LYS A O 1
ATOM 883 N N . VAL A 1 119 ? 4.401 25.889 13.827 1 95.5 119 VAL A N 1
ATOM 884 C CA . VAL A 1 119 ? 4.951 24.554 13.616 1 95.5 119 VAL A CA 1
ATOM 885 C C . VAL A 1 119 ? 5.811 24.542 12.354 1 95.5 119 VAL A C 1
ATOM 887 O O . VAL A 1 119 ? 5.41 25.078 11.318 1 95.5 119 VAL A O 1
ATOM 890 N N . LYS A 1 120 ? 6.906 23.999 12.467 1 95.65 120 LYS A N 1
ATOM 891 C CA . LYS A 1 120 ? 7.798 23.817 11.326 1 95.65 120 LYS A CA 1
ATOM 892 C C . LYS A 1 120 ? 8.32 22.385 11.258 1 95.65 120 LYS A C 1
ATOM 894 O O . LYS A 1 120 ? 8.665 21.795 12.284 1 95.65 120 LYS A O 1
ATOM 899 N N . MET A 1 121 ? 8.271 21.824 10.116 1 95.54 121 MET A N 1
ATOM 900 C CA . MET A 1 121 ? 8.852 20.511 9.848 1 95.54 121 MET A CA 1
ATOM 901 C C . MET A 1 121 ? 9.977 20.613 8.823 1 95.54 121 MET A C 1
ATOM 903 O O . MET A 1 121 ? 9.781 21.152 7.732 1 95.54 121 MET A O 1
ATOM 907 N N . TYR A 1 122 ? 11.061 19.997 9.149 1 96.71 122 TYR A N 1
ATOM 908 C CA . TYR A 1 122 ? 12.239 20.172 8.307 1 96.71 122 TYR A CA 1
ATOM 909 C C . TYR A 1 122 ? 12.212 19.21 7.125 1 96.71 122 TYR A C 1
ATOM 911 O O . TYR A 1 122 ? 11.534 18.181 7.17 1 96.71 122 TYR A O 1
ATOM 919 N N . LYS A 1 123 ? 12.95 19.598 6.156 1 97.42 123 LYS A N 1
ATOM 920 C CA . LYS A 1 123 ? 13.195 18.685 5.043 1 97.42 123 LYS A CA 1
ATOM 921 C C . LYS A 1 123 ? 13.632 17.312 5.544 1 97.42 123 LYS A C 1
ATOM 923 O O . LYS A 1 123 ? 14.397 17.21 6.505 1 97.42 123 LYS A O 1
ATOM 928 N N . ASP A 1 124 ? 13.1 16.194 4.965 1 95.93 124 ASP A N 1
ATOM 929 C CA . ASP A 1 124 ? 13.451 14.799 5.214 1 95.93 124 ASP A CA 1
ATOM 930 C C . ASP A 1 124 ? 12.94 14.339 6.577 1 95.93 124 ASP A C 1
ATOM 932 O O . ASP A 1 124 ? 13.356 13.294 7.081 1 95.93 124 ASP A O 1
ATOM 936 N N . SER A 1 125 ? 12.023 15.12 7.156 1 94.79 125 SER A N 1
ATOM 937 C CA . SER A 1 125 ? 11.494 14.729 8.459 1 94.79 125 SER A CA 1
ATOM 938 C C . SER A 1 125 ? 10.269 13.834 8.313 1 94.79 125 SER A C 1
ATOM 940 O O . SER A 1 125 ? 9.908 13.109 9.242 1 94.79 125 SER A O 1
ATOM 942 N N . ILE A 1 126 ? 9.598 13.95 7.22 1 94.94 126 ILE A N 1
ATOM 943 C CA . ILE A 1 126 ? 8.471 13.075 6.914 1 94.94 126 ILE A CA 1
ATOM 944 C C . ILE A 1 126 ? 8.929 11.949 5.989 1 94.94 126 ILE A C 1
ATOM 946 O O . ILE A 1 126 ? 9.332 12.198 4.851 1 94.94 126 ILE A O 1
ATOM 950 N N . VAL A 1 127 ? 8.944 10.778 6.522 1 94.77 127 VAL A N 1
ATOM 951 C CA . VAL A 1 127 ? 9.393 9.616 5.762 1 94.77 127 VAL A CA 1
ATOM 952 C C . VAL A 1 127 ? 8.257 8.604 5.647 1 94.77 127 VAL A C 1
ATOM 954 O O . VAL A 1 127 ? 7.632 8.245 6.648 1 94.77 127 VAL A O 1
ATOM 957 N N . VAL A 1 128 ? 7.934 8.316 4.453 1 94.16 128 VAL A N 1
ATOM 958 C CA . VAL A 1 128 ? 6.952 7.272 4.181 1 94.16 128 VAL A CA 1
ATOM 959 C C . VAL A 1 128 ? 7.642 6.068 3.544 1 94.16 128 VAL A C 1
ATOM 961 O O . VAL A 1 128 ? 8.375 6.211 2.563 1 94.16 128 VAL A O 1
ATOM 964 N N . ARG A 1 129 ? 7.515 4.944 4.132 1 90.77 129 ARG A N 1
ATOM 965 C CA . ARG A 1 129 ? 8.092 3.711 3.605 1 90.77 129 ARG A CA 1
ATOM 966 C C . ARG A 1 129 ? 7.183 2.519 3.884 1 90.77 129 ARG A C 1
ATOM 968 O O . ARG A 1 129 ? 6.403 2.536 4.839 1 90.77 129 ARG A O 1
ATOM 975 N N . PHE A 1 130 ? 7.09 1.56 3.004 1 84.8 130 PHE A N 1
ATOM 976 C CA . PHE A 1 130 ? 6.38 0.307 3.234 1 84.8 130 PHE A CA 1
ATOM 977 C C . PHE A 1 130 ? 7.301 -0.728 3.868 1 84.8 130 PHE A C 1
ATOM 979 O O . PHE A 1 130 ? 8.485 -0.8 3.535 1 84.8 130 PHE A O 1
ATOM 986 N N . GLY A 1 131 ? 6.807 -1.329 5.03 1 72.62 131 GLY A N 1
ATOM 987 C CA . GLY A 1 131 ? 7.567 -2.418 5.624 1 72.62 131 GLY A CA 1
ATOM 988 C C . GLY A 1 131 ? 7.584 -3.67 4.768 1 72.62 131 GLY A C 1
ATOM 989 O O . GLY A 1 131 ? 6.537 -4.12 4.298 1 72.62 131 GLY A O 1
ATOM 990 N N . GLN A 1 132 ? 8.621 -3.826 3.985 1 62.75 132 GLN A N 1
ATOM 991 C CA . GLN A 1 132 ? 8.798 -5.04 3.194 1 62.75 132 GLN A CA 1
ATOM 992 C C . GLN A 1 132 ? 9.402 -6.161 4.035 1 62.75 132 GLN A C 1
ATOM 994 O O . GLN A 1 132 ? 10.096 -5.9 5.02 1 62.75 132 GLN A O 1
ATOM 999 N N . MET B 1 1 ? 0.557 -10.793 3.026 1 86.51 1 MET B N 1
ATOM 1000 C CA . MET B 1 1 ? 1.521 -10.824 1.93 1 86.51 1 MET B CA 1
ATOM 1001 C C . MET B 1 1 ? 2.448 -9.614 1.986 1 86.51 1 MET B C 1
ATOM 1003 O O . MET B 1 1 ? 2.061 -8.552 2.478 1 86.51 1 MET B O 1
ATOM 1007 N N . GLN B 1 2 ? 3.684 -9.875 1.513 1 90.51 2 GLN B N 1
ATOM 1008 C CA . GLN B 1 2 ? 4.681 -8.812 1.43 1 90.51 2 GLN B CA 1
ATOM 1009 C C . GLN B 1 2 ? 4.51 -7.997 0.151 1 90.51 2 GLN B C 1
ATOM 1011 O O . GLN B 1 2 ? 4.375 -8.561 -0.937 1 90.51 2 GLN B O 1
ATOM 1016 N N . ILE B 1 3 ? 4.549 -6.674 0.293 1 93.38 3 ILE B N 1
ATOM 1017 C CA . ILE B 1 3 ? 4.427 -5.795 -0.864 1 93.38 3 ILE B CA 1
ATOM 1018 C C . ILE B 1 3 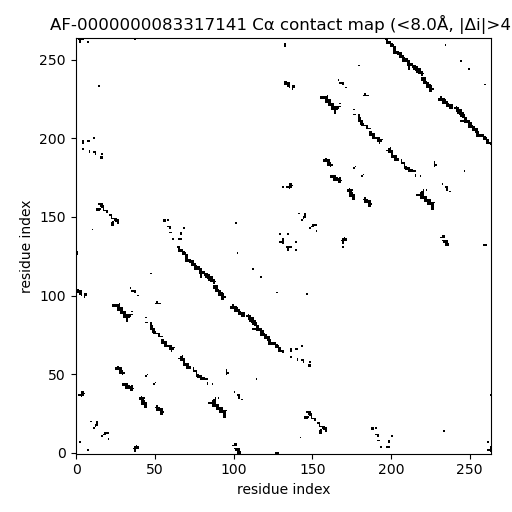? 5.768 -5.708 -1.59 1 93.38 3 ILE B C 1
ATOM 1020 O O . ILE B 1 3 ? 6.823 -5.655 -0.954 1 93.38 3 ILE B O 1
ATOM 1024 N N . SER B 1 4 ? 5.758 -5.658 -2.898 1 95.23 4 SER B N 1
ATOM 1025 C CA . SER B 1 4 ? 6.976 -5.563 -3.695 1 95.23 4 SER B CA 1
ATOM 1026 C C . SER B 1 4 ? 7.487 -4.128 -3.756 1 95.23 4 SER B C 1
ATOM 1028 O O . SER B 1 4 ? 6.749 -3.187 -3.455 1 95.23 4 SER B O 1
ATOM 1030 N N . ASN B 1 5 ? 8.764 -3.968 -4.199 1 94.75 5 ASN B N 1
ATOM 1031 C CA . ASN B 1 5 ? 9.323 -2.637 -4.407 1 94.75 5 ASN B CA 1
ATOM 1032 C C . ASN B 1 5 ? 8.621 -1.907 -5.549 1 94.75 5 ASN B C 1
ATOM 1034 O O . ASN B 1 5 ? 8.402 -0.696 -5.475 1 94.75 5 ASN B O 1
ATOM 1038 N N . TRP B 1 6 ? 8.343 -2.664 -6.56 1 94.93 6 TRP B N 1
ATOM 1039 C CA . TRP B 1 6 ? 7.695 -2.044 -7.711 1 94.93 6 TRP B CA 1
ATOM 1040 C C . TRP B 1 6 ? 6.343 -1.455 -7.322 1 94.93 6 TRP B C 1
ATOM 1042 O O . TRP B 1 6 ? 6.045 -0.302 -7.645 1 94.93 6 TRP B O 1
ATOM 1052 N N . LEU B 1 7 ? 5.515 -2.237 -6.656 1 93.88 7 LEU B N 1
ATOM 1053 C CA . LEU B 1 7 ? 4.192 -1.763 -6.265 1 93.88 7 LEU B CA 1
ATOM 1054 C C . LEU B 1 7 ? 4.299 -0.601 -5.284 1 93.88 7 LEU B C 1
ATOM 1056 O O . LEU B 1 7 ? 3.57 0.387 -5.402 1 93.88 7 LEU B O 1
ATOM 1060 N N . SER B 1 8 ? 5.207 -0.724 -4.347 1 93.77 8 SER B N 1
ATOM 1061 C CA . SER B 1 8 ? 5.408 0.346 -3.375 1 93.77 8 SER B CA 1
ATOM 1062 C C . SER B 1 8 ? 5.742 1.664 -4.065 1 93.77 8 SER B C 1
ATOM 1064 O O . SER B 1 8 ? 5.233 2.719 -3.68 1 93.77 8 SER B O 1
ATOM 1066 N N . ALA B 1 9 ? 6.563 1.562 -5.06 1 94.54 9 ALA B N 1
ATOM 1067 C CA . ALA B 1 9 ? 6.948 2.76 -5.802 1 94.54 9 ALA B CA 1
ATOM 1068 C C . ALA B 1 9 ? 5.751 3.361 -6.533 1 94.54 9 ALA B C 1
ATOM 1070 O O . ALA B 1 9 ? 5.573 4.581 -6.548 1 94.54 9 ALA B O 1
ATOM 1071 N N . GLN B 1 10 ? 4.975 2.491 -7.103 1 92.69 10 GLN B N 1
ATOM 1072 C CA . GLN B 1 10 ? 3.792 2.971 -7.807 1 92.69 10 GLN B CA 1
ATOM 1073 C C . GLN B 1 10 ? 2.835 3.681 -6.854 1 92.69 10 GLN B C 1
ATOM 1075 O O . GLN B 1 10 ? 2.313 4.752 -7.173 1 92.69 10 GLN B O 1
ATOM 1080 N N . VAL B 1 11 ? 2.636 3.088 -5.721 1 91.01 11 VAL B N 1
ATOM 1081 C CA . VAL B 1 11 ? 1.706 3.642 -4.742 1 91.01 11 VAL B CA 1
ATOM 1082 C C . VAL B 1 11 ? 2.231 4.983 -4.232 1 91.01 11 VAL B C 1
ATOM 1084 O O . VAL B 1 11 ? 1.499 5.975 -4.209 1 91.01 11 VAL B O 1
ATOM 1087 N N . LEU B 1 12 ? 3.513 5.062 -3.867 1 93.62 12 LEU B N 1
ATOM 1088 C CA . LEU B 1 12 ? 4.102 6.276 -3.312 1 93.62 12 LEU B CA 1
ATOM 1089 C C . LEU B 1 12 ? 4.118 7.395 -4.347 1 93.62 12 LEU B C 1
ATOM 1091 O O . LEU B 1 12 ? 3.741 8.53 -4.047 1 93.62 12 LEU B O 1
ATOM 1095 N N . ASN B 1 13 ? 4.453 7.073 -5.564 1 94.63 13 ASN B N 1
ATOM 1096 C CA . ASN B 1 13 ? 4.517 8.096 -6.602 1 94.63 13 ASN B CA 1
ATOM 1097 C C . ASN B 1 13 ? 3.124 8.556 -7.023 1 94.63 13 ASN B C 1
ATOM 1099 O O . ASN B 1 13 ? 2.919 9.732 -7.327 1 94.63 13 ASN B O 1
ATOM 1103 N N . SER B 1 14 ? 2.249 7.676 -7.082 1 92.32 14 SER B N 1
ATOM 1104 C CA . SER B 1 14 ? 0.899 8.046 -7.494 1 92.32 14 SER B CA 1
ATOM 1105 C C . SER B 1 14 ? 0.184 8.835 -6.402 1 92.32 14 SER B C 1
ATOM 1107 O O . SER B 1 14 ? -0.4 9.887 -6.67 1 92.32 14 SER B O 1
ATOM 1109 N N . MET B 1 15 ? 0.35 8.424 -5.179 1 91.38 15 MET B N 1
ATOM 1110 C CA . MET B 1 15 ? -0.45 8.999 -4.102 1 91.38 15 MET B CA 1
ATOM 1111 C C . MET B 1 15 ? 0.198 10.27 -3.562 1 91.38 15 MET B C 1
ATOM 1113 O O . MET B 1 15 ? -0.495 11.176 -3.097 1 91.38 15 MET B O 1
ATOM 1117 N N . LEU B 1 16 ? 1.522 10.355 -3.709 1 94.62 16 LEU B N 1
ATOM 1118 C CA . LEU B 1 16 ? 2.186 11.471 -3.046 1 94.62 16 LEU B CA 1
ATOM 1119 C C . LEU B 1 16 ? 2.75 12.453 -4.067 1 94.62 16 LEU B C 1
ATOM 1121 O O . LEU B 1 16 ? 3.046 13.602 -3.733 1 94.62 16 LEU B O 1
ATOM 1125 N N . ARG B 1 17 ? 2.792 12.016 -5.313 1 93.5 17 ARG B N 1
ATOM 1126 C CA . ARG B 1 17 ? 3.441 12.884 -6.29 1 93.5 17 ARG B CA 1
ATOM 1127 C C . ARG B 1 17 ? 2.548 13.101 -7.508 1 93.5 17 ARG B C 1
ATOM 1129 O O . ARG B 1 17 ? 2.949 13.761 -8.468 1 93.5 17 ARG B O 1
ATOM 1136 N N . GLY B 1 18 ? 1.418 12.432 -7.508 1 91.15 18 GLY B N 1
ATOM 1137 C CA . GLY B 1 18 ? 0.456 12.662 -8.574 1 91.15 18 GLY B CA 1
ATOM 1138 C C . GLY B 1 18 ? 0.817 11.952 -9.866 1 91.15 18 GLY B C 1
ATOM 1139 O O . GLY B 1 18 ? 0.345 12.329 -10.94 1 91.15 18 GLY B O 1
ATOM 1140 N N . VAL B 1 19 ? 1.632 10.977 -9.774 1 89.77 19 VAL B N 1
ATOM 1141 C CA . VAL B 1 19 ? 2.022 10.226 -10.963 1 89.77 19 VAL B CA 1
ATOM 1142 C C . VAL B 1 19 ? 0.952 9.187 -11.292 1 89.77 19 VAL B C 1
ATOM 1144 O O . VAL B 1 19 ? 0.644 8.323 -10.469 1 89.77 19 VAL B O 1
ATOM 1147 N N . ALA B 1 20 ? 0.424 9.344 -12.45 1 87.06 20 ALA B N 1
ATOM 1148 C CA . ALA B 1 20 ? -0.628 8.415 -12.856 1 87.06 20 ALA B CA 1
ATOM 1149 C C . ALA B 1 20 ? -0.068 7.013 -13.073 1 87.06 20 ALA B C 1
ATOM 1151 O O . ALA B 1 20 ? 1.046 6.854 -13.578 1 87.06 20 ALA B O 1
ATOM 1152 N N . PHE B 1 21 ? -0.747 6.069 -12.675 1 83.93 21 PHE B N 1
ATOM 1153 C CA . PHE B 1 21 ? -0.391 4.686 -12.969 1 83.93 21 PHE B CA 1
ATOM 1154 C C . PHE B 1 21 ? -1.586 3.929 -13.536 1 83.93 21 PHE B C 1
ATOM 1156 O O . PHE B 1 21 ? -2.727 4.171 -13.137 1 83.93 21 PHE B O 1
ATOM 1163 N N . SER B 1 22 ? -1.289 3.143 -14.42 1 86.83 22 SER B N 1
ATOM 1164 C CA . SER B 1 22 ? -2.32 2.31 -15.028 1 86.83 22 SER B CA 1
ATOM 1165 C C . SER B 1 22 ? -2.454 0.976 -14.301 1 86.83 22 SER B C 1
ATOM 1167 O O . SER B 1 22 ? -1.478 0.236 -14.166 1 86.83 22 SER B O 1
ATOM 1169 N N . PRO B 1 23 ? -3.63 0.703 -13.837 1 90.86 23 PRO B N 1
ATOM 1170 C CA . PRO B 1 23 ? -3.833 -0.596 -13.19 1 90.86 23 PRO B CA 1
ATOM 1171 C C . PRO B 1 23 ? -3.626 -1.77 -14.144 1 90.86 23 PRO B C 1
ATOM 1173 O O . PRO B 1 23 ? -3.901 -1.653 -15.341 1 90.86 23 PRO B O 1
ATOM 1176 N N . PRO B 1 24 ? -3.124 -2.788 -13.626 1 90.7 24 PRO B N 1
ATOM 1177 C CA . PRO B 1 24 ? -2.984 -3.971 -14.477 1 90.7 24 PRO B CA 1
ATOM 1178 C C . PRO B 1 24 ? -4.328 -4.523 -14.948 1 90.7 24 PRO B C 1
ATOM 1180 O O . PRO B 1 24 ? -5.334 -4.388 -14.247 1 90.7 24 PRO B O 1
ATOM 1183 N N . ALA B 1 25 ? -4.353 -5.066 -16.116 1 87.83 25 ALA B N 1
ATOM 1184 C CA . ALA B 1 25 ? -5.573 -5.619 -16.698 1 87.83 25 ALA B CA 1
ATOM 1185 C C . ALA B 1 25 ? -6.03 -6.861 -15.938 1 87.83 25 ALA B C 1
ATOM 1187 O O . ALA B 1 25 ? -7.21 -7.216 -15.968 1 87.83 25 ALA B O 1
ATOM 1188 N N . GLY B 1 26 ? -5.143 -7.485 -15.291 1 92.84 26 GLY B N 1
ATOM 1189 C CA . GLY B 1 26 ? -5.431 -8.697 -14.541 1 92.84 26 GLY B CA 1
ATOM 1190 C C . GLY B 1 26 ? -4.335 -9.065 -13.558 1 92.84 26 GLY B C 1
ATOM 1191 O O . GLY B 1 26 ? -3.242 -8.496 -13.597 1 92.84 26 GLY B O 1
ATOM 1192 N N . CYS B 1 27 ? -4.66 -9.974 -12.657 1 96.61 27 CYS B N 1
ATOM 1193 C CA . CYS B 1 27 ? -3.727 -10.492 -11.663 1 96.61 27 CYS B CA 1
ATOM 1194 C C . CYS B 1 27 ? -3.528 -11.993 -11.833 1 96.61 27 CYS B C 1
ATOM 1196 O O . CYS B 1 27 ? -4.479 -12.721 -12.123 1 96.61 27 CYS B O 1
ATOM 1198 N N . TYR B 1 28 ? -2.314 -12.401 -11.642 1 98.13 28 TYR B N 1
ATOM 1199 C CA . TYR B 1 28 ? -1.962 -13.8 -11.86 1 98.13 28 TYR B CA 1
ATOM 1200 C C . TYR B 1 28 ? -1.176 -14.355 -10.678 1 98.13 28 TYR B C 1
ATOM 1202 O O . TYR B 1 28 ? -0.322 -13.667 -10.114 1 98.13 28 TYR B O 1
ATOM 1210 N N . VAL B 1 29 ? -1.444 -15.583 -10.349 1 98.07 29 VAL B N 1
ATOM 1211 C CA . VAL B 1 29 ? -0.704 -16.263 -9.291 1 98.07 29 VAL B CA 1
ATOM 1212 C C . VAL B 1 29 ? 0.492 -17.001 -9.889 1 98.07 29 VAL B C 1
ATOM 1214 O O . VAL B 1 29 ? 0.348 -17.741 -10.865 1 98.07 29 VAL B O 1
ATOM 1217 N N . ALA B 1 30 ? 1.597 -16.728 -9.327 1 98.3 30 ALA B N 1
ATOM 1218 C CA . ALA B 1 30 ? 2.838 -17.395 -9.711 1 98.3 30 ALA B CA 1
ATOM 1219 C C . ALA B 1 30 ? 3.37 -18.262 -8.573 1 98.3 30 ALA B C 1
ATOM 1221 O O . ALA B 1 30 ? 3.224 -17.913 -7.399 1 98.3 30 ALA B O 1
ATOM 1222 N N . LEU B 1 31 ? 4.014 -19.35 -8.918 1 98.04 31 LEU B N 1
ATOM 1223 C CA . LEU B 1 31 ? 4.661 -20.247 -7.967 1 98.04 31 LEU B CA 1
ATOM 1224 C C . LEU B 1 31 ? 6.175 -20.063 -7.99 1 98.04 31 LEU B C 1
ATOM 1226 O O . LEU B 1 31 ? 6.767 -19.892 -9.058 1 98.04 31 LEU B O 1
ATOM 1230 N N . TYR B 1 32 ? 6.745 -20.14 -6.824 1 98.44 32 TYR B N 1
ATOM 1231 C CA . TYR B 1 32 ? 8.178 -19.881 -6.735 1 98.44 32 TYR B CA 1
ATOM 1232 C C . TYR B 1 32 ? 8.893 -21.014 -6.007 1 98.44 32 TYR B C 1
ATOM 1234 O O . TYR B 1 32 ? 8.355 -21.586 -5.057 1 98.44 32 TYR B O 1
ATOM 1242 N N . LYS B 1 33 ? 10.09 -21.289 -6.488 1 97.56 33 LYS B N 1
ATOM 1243 C CA . LYS B 1 33 ? 10.97 -22.269 -5.859 1 97.56 33 LYS B CA 1
ATOM 1244 C C . LYS B 1 33 ? 11.901 -21.604 -4.849 1 97.56 33 LYS B C 1
ATOM 1246 O O . LYS B 1 33 ? 12.588 -22.287 -4.086 1 97.56 33 LYS B O 1
ATOM 1251 N N . SER B 1 34 ? 11.936 -20.296 -4.895 1 97.45 34 SER B N 1
ATOM 1252 C CA . SER B 1 34 ? 12.67 -19.488 -3.926 1 97.45 34 SER B CA 1
ATOM 1253 C C . SER B 1 34 ? 11.943 -18.179 -3.634 1 97.45 34 SER B C 1
ATOM 1255 O O . SER B 1 34 ? 11.043 -17.784 -4.378 1 97.45 34 SER B O 1
ATOM 1257 N N . ASP B 1 35 ? 12.325 -17.502 -2.578 1 97.28 35 ASP B N 1
ATOM 1258 C CA . ASP B 1 35 ? 11.691 -16.257 -2.156 1 97.28 35 ASP B CA 1
ATOM 1259 C C . ASP B 1 35 ? 11.843 -15.175 -3.224 1 97.28 35 ASP B C 1
ATOM 1261 O O . ASP B 1 35 ? 12.961 -14.793 -3.573 1 97.28 35 ASP B O 1
ATOM 1265 N N . PRO B 1 36 ? 10.738 -14.689 -3.782 1 96.27 36 PRO B N 1
ATOM 1266 C CA . PRO B 1 36 ? 10.819 -13.588 -4.745 1 96.27 36 PRO B CA 1
ATOM 1267 C C . PRO B 1 36 ? 11.375 -12.306 -4.13 1 96.27 36 PRO B C 1
ATOM 1269 O O . PRO B 1 36 ? 11.814 -11.41 -4.855 1 96.27 36 PRO B O 1
ATOM 1272 N N . THR B 1 37 ? 11.321 -12.199 -2.794 1 93.99 37 THR B N 1
ATOM 1273 C CA . THR B 1 37 ? 11.698 -10.982 -2.084 1 93.99 37 THR B CA 1
ATOM 1274 C C . THR B 1 37 ? 10.888 -9.79 -2.586 1 93.99 37 THR B C 1
ATOM 1276 O O . THR B 1 37 ? 10.152 -9.903 -3.568 1 93.99 37 THR B O 1
ATOM 1279 N N . ALA B 1 38 ? 11.086 -8.683 -1.933 1 94.31 38 ALA B N 1
ATOM 1280 C CA . ALA B 1 38 ? 10.424 -7.461 -2.383 1 94.31 38 ALA B CA 1
ATOM 1281 C C . ALA B 1 38 ? 11.026 -6.962 -3.693 1 94.31 38 ALA B C 1
ATOM 1283 O O . ALA B 1 38 ? 10.389 -6.203 -4.427 1 94.31 38 ALA B O 1
ATOM 1284 N N . ALA B 1 39 ? 12.222 -7.402 -4.003 1 94.04 39 ALA B N 1
ATOM 1285 C CA . ALA B 1 39 ? 12.947 -6.939 -5.184 1 94.04 39 ALA B CA 1
ATOM 1286 C C . ALA B 1 39 ? 12.715 -7.869 -6.371 1 94.04 39 ALA B C 1
ATOM 1288 O O . ALA B 1 39 ? 13.358 -7.728 -7.413 1 94.04 39 ALA B O 1
ATOM 1289 N N . ASP B 1 40 ? 11.838 -8.851 -6.25 1 95.8 40 ASP B N 1
ATOM 1290 C CA . ASP B 1 40 ? 11.491 -9.742 -7.352 1 95.8 40 ASP B CA 1
ATOM 1291 C C . ASP B 1 40 ? 12.708 -10.537 -7.82 1 95.8 40 ASP B C 1
ATOM 1293 O O . ASP B 1 40 ? 13.015 -10.567 -9.013 1 95.8 40 ASP B O 1
ATOM 1297 N N . THR B 1 41 ? 13.366 -11.205 -6.927 1 95.78 41 THR B N 1
ATOM 1298 C CA . THR B 1 41 ? 14.617 -11.885 -7.245 1 95.78 41 THR B CA 1
ATOM 1299 C C . THR B 1 41 ? 14.438 -13.4 -7.193 1 95.78 41 THR B C 1
ATOM 1301 O O . THR B 1 41 ? 15.379 -14.151 -7.457 1 95.78 41 THR B O 1
ATOM 1304 N N . GLY B 1 42 ? 13.317 -13.903 -6.865 1 96.7 42 GLY B N 1
ATOM 1305 C CA . GLY B 1 42 ? 13.084 -15.329 -6.699 1 96.7 42 GLY B CA 1
ATOM 1306 C C . GLY B 1 42 ? 12.987 -16.075 -8.017 1 96.7 42 GLY B C 1
ATOM 1307 O O . GLY B 1 42 ? 12.824 -15.461 -9.073 1 96.7 42 GLY B O 1
ATOM 1308 N N . GLN B 1 43 ? 13.139 -17.335 -7.932 1 97.61 43 GLN B N 1
ATOM 1309 C CA . GLN B 1 43 ? 13.002 -18.202 -9.098 1 97.61 43 GLN B CA 1
ATOM 1310 C C . GLN B 1 43 ? 11.574 -18.727 -9.228 1 97.61 43 GLN B C 1
ATOM 1312 O O . GLN B 1 43 ? 11.132 -19.545 -8.419 1 97.61 43 GLN B O 1
ATOM 1317 N N . GLU B 1 44 ? 10.918 -18.3 -10.243 1 98.16 44 GLU B N 1
ATOM 1318 C CA . GLU B 1 44 ? 9.589 -18.823 -10.547 1 98.16 44 GLU B CA 1
ATOM 1319 C C . GLU B 1 44 ? 9.675 -20.189 -11.221 1 98.16 44 GLU B C 1
ATOM 1321 O O . GLU B 1 44 ? 10.618 -20.461 -11.967 1 98.16 44 GLU B O 1
ATOM 1326 N N . VAL B 1 45 ? 8.676 -20.979 -10.985 1 97.39 45 VAL B N 1
ATOM 1327 C CA . VAL B 1 45 ? 8.521 -22.235 -11.711 1 97.39 45 VAL B CA 1
ATOM 1328 C C . VAL B 1 45 ? 8.448 -21.959 -13.212 1 97.39 45 VAL B C 1
ATOM 1330 O O . VAL B 1 45 ? 7.826 -20.984 -13.64 1 97.39 45 VAL B O 1
ATOM 1333 N N . ALA B 1 46 ? 9.075 -22.724 -13.948 1 94.84 46 ALA B N 1
ATOM 1334 C CA . ALA B 1 46 ? 9.049 -22.615 -15.404 1 94.84 46 ALA B CA 1
ATOM 1335 C C . ALA B 1 46 ? 9.03 -23.995 -16.056 1 94.84 46 ALA B C 1
ATOM 1337 O O . ALA B 1 46 ? 9.67 -24.929 -15.567 1 94.84 46 ALA B O 1
ATOM 1338 N N . GLY B 1 47 ? 8.323 -24.014 -17.151 1 95.35 47 GLY B N 1
ATOM 1339 C CA . GLY B 1 47 ? 8.289 -25.264 -17.895 1 95.35 47 GLY B CA 1
ATOM 1340 C C . GLY B 1 47 ? 7.379 -26.305 -17.272 1 95.35 47 GLY B C 1
ATOM 1341 O O . GLY B 1 47 ? 6.515 -25.974 -16.456 1 95.35 47 GLY B O 1
ATOM 1342 N N . ASN B 1 48 ? 7.346 -27.517 -17.947 1 96.87 48 ASN B N 1
ATOM 1343 C CA . ASN B 1 48 ? 6.643 -28.689 -17.435 1 96.87 48 ASN B CA 1
ATOM 1344 C C . ASN B 1 48 ? 5.152 -28.417 -17.263 1 96.87 48 ASN B C 1
ATOM 1346 O O . ASN B 1 48 ? 4.566 -28.772 -16.238 1 96.87 48 ASN B O 1
ATOM 1350 N N . GLY B 1 49 ? 4.581 -27.691 -18.196 1 96.22 49 GLY B N 1
ATOM 1351 C CA . GLY B 1 49 ? 3.141 -27.484 -18.204 1 96.22 49 GLY B CA 1
ATOM 1352 C C . GLY B 1 49 ? 2.697 -26.349 -17.3 1 96.22 49 GLY B C 1
ATOM 1353 O O . GLY B 1 49 ? 1.502 -26.066 -17.192 1 96.22 49 GLY B O 1
ATOM 1354 N N . TYR B 1 50 ? 3.732 -25.745 -16.727 1 97.19 50 TYR B N 1
ATOM 1355 C CA . TYR B 1 50 ? 3.426 -24.655 -15.806 1 97.19 50 TYR B CA 1
ATOM 1356 C C . TYR B 1 50 ? 2.951 -23.42 -16.562 1 97.19 50 TYR B C 1
ATOM 1358 O O . TYR B 1 50 ? 3.496 -23.081 -17.615 1 97.19 50 TYR B O 1
ATOM 1366 N N . GLU B 1 51 ? 1.94 -22.731 -15.971 1 97.32 51 GLU B N 1
ATOM 1367 C CA . GLU B 1 51 ? 1.467 -21.408 -16.365 1 97.32 51 GLU B CA 1
ATOM 1368 C C . GLU B 1 51 ? 0.861 -20.662 -15.179 1 97.32 51 GLU B C 1
ATOM 1370 O O . GLU B 1 51 ? 0.136 -21.251 -14.374 1 97.32 51 GLU B O 1
ATOM 1375 N N . ARG B 1 52 ? 1.175 -19.388 -15.167 1 97.84 52 ARG B N 1
ATOM 1376 C CA . ARG B 1 52 ? 0.494 -18.589 -14.153 1 97.84 52 ARG B CA 1
ATOM 1377 C C . ARG B 1 52 ? -1.02 -18.687 -14.306 1 97.84 52 ARG B C 1
ATOM 1379 O O . ARG B 1 52 ? -1.529 -18.838 -15.418 1 97.84 52 ARG B O 1
ATOM 1386 N N . GLN B 1 53 ? -1.667 -18.617 -13.203 1 98.13 53 GLN B N 1
ATOM 1387 C CA . GLN B 1 53 ? -3.122 -18.712 -13.229 1 98.13 53 GLN B CA 1
ATOM 1388 C C . GLN B 1 53 ? -3.768 -17.374 -12.879 1 98.13 53 GLN B C 1
ATOM 1390 O O . GLN B 1 53 ? -3.297 -16.666 -11.986 1 98.13 53 GLN B O 1
ATOM 1395 N N . VAL B 1 54 ? -4.859 -17.045 -13.599 1 97.48 54 VAL B N 1
ATOM 1396 C CA . VAL B 1 54 ? -5.61 -15.825 -13.324 1 97.48 54 VAL B CA 1
ATOM 1397 C C . VAL B 1 54 ? -6.29 -15.933 -11.96 1 97.48 54 VAL B C 1
ATOM 1399 O O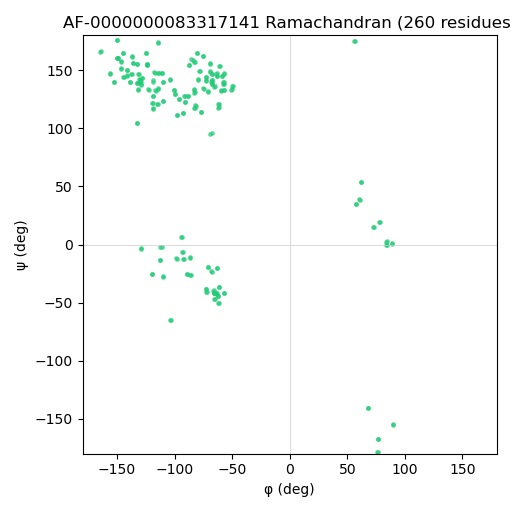 . VAL B 1 54 ? -6.759 -17.007 -11.577 1 97.48 54 VAL B O 1
ATOM 1402 N N . VAL B 1 55 ? -6.299 -14.893 -11.29 1 97.72 55 VAL B N 1
ATOM 1403 C CA . VAL B 1 55 ? -6.973 -14.848 -9.997 1 97.72 55 VAL B CA 1
ATOM 1404 C C . VAL B 1 55 ? -7.849 -13.599 -9.914 1 97.72 55 VAL B C 1
ATOM 1406 O O . VAL B 1 55 ? -7.456 -12.526 -10.379 1 97.72 55 VAL B O 1
ATOM 1409 N N . ALA B 1 56 ? -9.006 -13.703 -9.377 1 96.98 56 ALA B N 1
ATOM 1410 C CA . ALA B 1 56 ? -9.922 -12.6 -9.099 1 96.98 56 ALA B CA 1
ATOM 1411 C C . ALA B 1 56 ? -10.06 -12.368 -7.597 1 96.98 56 ALA B C 1
ATOM 1413 O O . ALA B 1 56 ? -10.003 -13.314 -6.808 1 96.98 56 ALA B O 1
ATOM 1414 N N . PHE B 1 57 ? -10.259 -11.192 -7.223 1 97.47 57 PHE B N 1
ATOM 1415 C CA . PHE B 1 57 ? -10.301 -10.838 -5.809 1 97.47 57 PHE B CA 1
ATOM 1416 C C . PHE B 1 57 ? -11.618 -10.155 -5.46 1 97.47 57 PHE B C 1
ATOM 1418 O O . PHE B 1 57 ? -12.247 -9.534 -6.319 1 97.47 57 PHE B O 1
ATOM 1425 N N . THR B 1 58 ? -11.979 -10.268 -4.209 1 96.74 58 THR B N 1
ATOM 1426 C CA . THR B 1 58 ? -13.101 -9.506 -3.672 1 96.74 58 THR B CA 1
ATOM 1427 C C . THR B 1 58 ? -12.762 -8.02 -3.599 1 96.74 58 THR B C 1
ATOM 1429 O O . THR B 1 58 ? -11.587 -7.645 -3.612 1 96.74 58 THR B O 1
ATOM 1432 N N . ALA B 1 59 ? -13.809 -7.24 -3.62 1 95.92 59 ALA B N 1
ATOM 1433 C CA . ALA B 1 59 ? -13.574 -5.829 -3.324 1 95.92 59 ALA B CA 1
ATOM 1434 C C . ALA B 1 59 ? -12.92 -5.657 -1.956 1 95.92 59 ALA B C 1
ATOM 1436 O O . ALA B 1 59 ? -13.231 -6.393 -1.016 1 95.92 59 ALA B O 1
ATOM 1437 N N . ALA B 1 60 ? -11.973 -4.732 -1.864 1 95.14 60 ALA B N 1
ATOM 1438 C CA . ALA B 1 60 ? -11.32 -4.459 -0.586 1 95.14 60 ALA B CA 1
ATOM 1439 C C . ALA B 1 60 ? -12.343 -4.081 0.482 1 95.14 60 ALA B C 1
ATOM 1441 O O . ALA B 1 60 ? -13.238 -3.269 0.235 1 95.14 60 ALA B O 1
ATOM 1442 N N . ALA B 1 61 ? -12.256 -4.646 1.645 1 94.48 61 ALA B N 1
ATOM 1443 C CA . ALA B 1 61 ? -13.147 -4.375 2.77 1 94.48 61 ALA B CA 1
ATOM 1444 C C . ALA B 1 61 ? -12.405 -4.492 4.098 1 94.48 61 ALA B C 1
ATOM 1446 O O . ALA B 1 61 ? -11.445 -5.257 4.215 1 94.48 61 ALA B O 1
ATOM 1447 N N . VAL B 1 62 ? -12.823 -3.792 5.057 1 92.8 62 VAL B N 1
ATOM 1448 C CA . VAL B 1 62 ? -12.209 -3.843 6.379 1 92.8 62 VAL B CA 1
ATOM 1449 C C . VAL B 1 62 ? -12.662 -5.104 7.112 1 92.8 62 VAL B C 1
ATOM 1451 O O . VAL B 1 62 ? -13.858 -5.299 7.343 1 92.8 62 VAL B O 1
ATOM 1454 N N . GLU B 1 63 ? -11.759 -5.946 7.344 1 90.58 63 GLU B N 1
ATOM 1455 C CA . GLU B 1 63 ? -11.945 -7.138 8.165 1 90.58 63 GLU B CA 1
ATOM 1456 C C . GLU B 1 63 ? -11.016 -7.125 9.376 1 90.58 63 GLU B C 1
ATOM 1458 O O . GLU B 1 63 ? -9.792 -7.121 9.226 1 90.58 63 GLU B O 1
ATOM 1463 N N . ASN B 1 64 ? -11.581 -7.083 10.62 1 88.05 64 ASN B N 1
ATOM 1464 C CA . ASN B 1 64 ? -10.795 -7.04 11.848 1 88.05 64 ASN B CA 1
ATOM 1465 C C . ASN B 1 64 ? -9.859 -5.835 11.872 1 88.05 64 ASN B C 1
ATOM 1467 O O . ASN B 1 64 ? -8.678 -5.967 12.198 1 88.05 64 ASN B O 1
ATOM 1471 N N . GLY B 1 65 ? -10.294 -4.725 11.314 1 86 65 GLY B N 1
ATOM 1472 C CA . GLY B 1 65 ? -9.568 -3.468 11.402 1 86 65 GLY B CA 1
ATOM 1473 C C . GLY B 1 65 ? -8.556 -3.284 10.286 1 86 65 GLY B C 1
ATOM 1474 O O . GLY B 1 65 ? -7.854 -2.272 10.239 1 86 65 GLY B O 1
ATOM 1475 N N . LYS B 1 66 ? -8.472 -4.295 9.35 1 89.78 66 LYS B N 1
ATOM 1476 C CA . LYS B 1 66 ? -7.521 -4.213 8.245 1 89.78 66 LYS B CA 1
ATOM 1477 C C . LYS B 1 66 ? -8.233 -4.307 6.899 1 89.78 66 LYS B C 1
ATOM 1479 O O . LYS B 1 66 ? -9.163 -5.099 6.736 1 89.78 66 LYS B O 1
ATOM 1484 N N . GLN B 1 67 ? -7.874 -3.446 6.056 1 93.53 67 GLN B N 1
ATOM 1485 C CA . GLN B 1 67 ? -8.381 -3.589 4.695 1 93.53 67 GLN B CA 1
ATOM 1486 C C . GLN B 1 67 ? -7.915 -4.901 4.07 1 93.53 67 GLN B C 1
ATOM 1488 O O . GLN B 1 67 ? -6.716 -5.185 4.031 1 93.53 67 GLN B O 1
ATOM 1493 N N . THR B 1 68 ? -8.878 -5.711 3.68 1 94.83 68 THR B N 1
ATOM 1494 C CA . THR B 1 68 ? -8.572 -7.079 3.274 1 94.83 68 THR B CA 1
ATOM 1495 C C . THR B 1 68 ? -9.232 -7.407 1.938 1 94.83 68 THR B C 1
ATOM 1497 O O . THR B 1 68 ? -10.323 -6.916 1.641 1 94.83 68 THR B O 1
ATOM 1500 N N . THR B 1 69 ? -8.56 -8.105 1.084 1 96.46 69 THR B N 1
ATOM 1501 C CA . THR B 1 69 ? -9.107 -8.729 -0.115 1 96.46 69 THR B CA 1
ATOM 1502 C C . THR B 1 69 ? -8.655 -10.183 -0.223 1 96.46 69 THR B C 1
ATOM 1504 O O . THR B 1 69 ? -7.571 -10.537 0.244 1 96.46 69 THR B O 1
ATOM 1507 N N . LYS B 1 70 ? -9.464 -11.086 -0.765 1 96.54 70 LYS B N 1
ATOM 1508 C CA . LYS B 1 70 ? -9.203 -12.518 -0.888 1 96.54 70 LYS B CA 1
ATOM 1509 C C . LYS B 1 70 ? -9.599 -13.032 -2.27 1 96.54 70 LYS B C 1
ATOM 1511 O O . LYS B 1 70 ? -10.439 -12.431 -2.944 1 96.54 70 LYS B O 1
ATOM 1516 N N . ASN B 1 71 ? -9.036 -14.084 -2.668 1 97.96 71 ASN B N 1
ATOM 1517 C CA . ASN B 1 71 ? -9.413 -14.664 -3.953 1 97.96 71 ASN B CA 1
ATOM 1518 C C . ASN B 1 71 ? -10.84 -15.203 -3.928 1 97.96 71 ASN B C 1
ATOM 1520 O O . ASN B 1 71 ? -11.281 -15.756 -2.919 1 97.96 71 ASN B O 1
ATOM 1524 N N . THR B 1 72 ? -11.55 -15.137 -5.044 1 97.82 72 THR B N 1
ATOM 1525 C CA . THR B 1 72 ? -12.991 -15.361 -5.091 1 97.82 72 THR B CA 1
ATOM 1526 C C . THR B 1 72 ? -13.303 -16.786 -5.536 1 97.82 72 THR B C 1
ATOM 1528 O O . THR B 1 72 ? -14.456 -17.219 -5.489 1 97.82 72 THR B O 1
ATOM 1531 N N . ALA B 1 73 ? -12.33 -17.532 -6.035 1 97.78 73 ALA B N 1
ATOM 1532 C CA . ALA B 1 73 ? -12.523 -18.884 -6.553 1 97.78 73 ALA B CA 1
ATOM 1533 C C . ALA B 1 73 ? -11.265 -19.727 -6.369 1 97.78 73 ALA B C 1
ATOM 1535 O O . ALA B 1 73 ? -10.188 -19.193 -6.088 1 97.78 73 ALA B O 1
ATOM 1536 N N . ASP B 1 74 ? -11.462 -20.977 -6.427 1 97.97 74 ASP B N 1
ATOM 1537 C CA . ASP B 1 74 ? -10.309 -21.871 -6.451 1 97.97 74 ASP B CA 1
ATOM 1538 C C . ASP B 1 74 ? -9.409 -21.574 -7.648 1 97.97 74 ASP B C 1
ATOM 1540 O O . ASP B 1 74 ? -9.892 -21.187 -8.714 1 97.97 74 ASP B O 1
ATOM 1544 N N . ILE B 1 75 ? -8.164 -21.733 -7.432 1 97.64 75 ILE B N 1
ATOM 1545 C CA . ILE B 1 75 ? -7.162 -21.601 -8.484 1 97.64 75 ILE B CA 1
ATOM 1546 C C . ILE B 1 75 ? -6.483 -22.948 -8.722 1 97.64 75 ILE B C 1
ATOM 1548 O O . ILE B 1 75 ? -5.928 -23.543 -7.795 1 97.64 75 ILE B O 1
ATOM 1552 N N . GLU B 1 76 ? -6.609 -23.352 -9.896 1 97.4 76 GLU B N 1
ATOM 1553 C CA . GLU B 1 76 ? -6.029 -24.641 -10.258 1 97.4 76 GLU B CA 1
ATOM 1554 C C . GLU B 1 76 ? -4.973 -24.485 -11.349 1 97.4 76 GLU B C 1
ATOM 1556 O O . GLU B 1 76 ? -5.256 -23.946 -12.421 1 97.4 76 GLU B O 1
ATOM 1561 N N . PHE B 1 77 ? -3.856 -25.04 -11.031 1 97.92 77 PHE B N 1
ATOM 1562 C CA . PHE B 1 77 ? -2.79 -25.057 -12.025 1 97.92 77 PHE B CA 1
ATOM 1563 C C . PHE B 1 77 ? -2.905 -26.285 -12.921 1 97.92 77 PHE B C 1
ATOM 1565 O O . PHE B 1 77 ? -3.519 -27.284 -12.539 1 97.92 77 PHE B O 1
ATOM 1572 N N . PRO B 1 78 ? -2.375 -26.148 -14.093 1 97.03 78 PRO B N 1
ATOM 1573 C CA . PRO B 1 78 ? -2.322 -27.362 -14.911 1 97.03 78 PRO B CA 1
ATOM 1574 C C . PRO B 1 78 ? -1.49 -28.47 -14.269 1 97.03 78 PRO B C 1
ATOM 1576 O O . PRO B 1 78 ? -0.619 -28.191 -13.441 1 97.03 78 PRO B O 1
ATOM 1579 N N . ILE B 1 79 ? -1.843 -29.699 -14.651 1 97.64 79 ILE B N 1
ATOM 1580 C CA . ILE B 1 79 ? -1.03 -30.833 -14.224 1 97.64 79 ILE B CA 1
ATOM 1581 C C . ILE B 1 79 ? 0.395 -30.672 -14.747 1 97.64 79 ILE B C 1
ATOM 1583 O O . ILE B 1 79 ? 0.6 -30.337 -15.916 1 97.64 79 ILE B O 1
ATOM 1587 N N . PHE B 1 80 ? 1.357 -30.871 -13.86 1 97.46 80 PHE B N 1
ATOM 1588 C CA . PHE B 1 80 ? 2.747 -30.766 -14.29 1 97.46 80 PHE B CA 1
ATOM 1589 C C . PHE B 1 80 ? 3.127 -31.94 -15.184 1 97.46 80 PHE B C 1
ATOM 1591 O O . PHE B 1 80 ? 2.821 -33.092 -14.869 1 97.46 80 PHE B O 1
ATOM 1598 N N . THR B 1 81 ? 3.723 -31.606 -16.268 1 98.07 81 THR B N 1
ATOM 1599 C CA . THR B 1 81 ? 4.119 -32.655 -17.202 1 98.07 81 THR B CA 1
ATOM 1600 C C . THR B 1 81 ? 5.488 -33.219 -16.833 1 98.07 81 THR B C 1
ATOM 1602 O O . THR B 1 81 ? 5.908 -34.245 -17.373 1 98.07 81 THR B O 1
ATOM 1605 N N . GLY B 1 82 ? 6.228 -32.569 -15.903 1 97.77 82 GLY B N 1
ATOM 1606 C CA . GLY B 1 82 ? 7.511 -32.983 -15.358 1 97.77 82 GLY B CA 1
ATOM 1607 C C . GLY B 1 82 ? 7.736 -32.508 -13.934 1 97.77 82 GLY B C 1
ATOM 1608 O O . GLY B 1 82 ? 6.908 -31.784 -13.378 1 97.77 82 GLY B O 1
ATOM 1609 N N . ASP B 1 83 ? 8.84 -32.951 -13.418 1 96.86 83 ASP B N 1
ATOM 1610 C CA . ASP B 1 83 ? 9.172 -32.558 -12.052 1 96.86 83 ASP B CA 1
ATOM 1611 C C . ASP B 1 83 ? 9.423 -31.054 -11.959 1 96.86 83 ASP B C 1
ATOM 1613 O O . ASP B 1 83 ? 10.099 -30.478 -12.814 1 96.86 83 ASP B O 1
ATOM 1617 N N . VAL B 1 84 ? 8.869 -30.43 -10.919 1 95.1 84 VAL B N 1
ATOM 1618 C CA . VAL B 1 84 ? 9.003 -28.992 -10.709 1 95.1 84 VAL B CA 1
ATOM 1619 C C . VAL B 1 84 ? 9.902 -28.727 -9.504 1 95.1 84 VAL B C 1
ATOM 1621 O O . VAL B 1 84 ? 10.54 -27.675 -9.417 1 95.1 84 VAL B O 1
ATOM 1624 N N . GLY B 1 85 ? 9.916 -29.69 -8.576 1 95.28 85 GLY B N 1
ATOM 1625 C CA . GLY B 1 85 ? 10.714 -29.545 -7.37 1 95.28 85 GLY B CA 1
ATOM 1626 C C . GLY B 1 85 ? 9.963 -28.876 -6.234 1 95.28 85 GLY B C 1
ATOM 1627 O O . GLY B 1 85 ? 8.736 -28.964 -6.158 1 95.28 85 GLY B O 1
ATOM 1628 N N . LEU B 1 86 ? 10.7 -28.244 -5.323 1 97.12 86 LEU B N 1
ATOM 1629 C CA . LEU B 1 86 ? 10.145 -27.654 -4.11 1 97.12 86 LEU B CA 1
ATOM 1630 C C . LEU B 1 86 ? 9.576 -26.268 -4.39 1 97.12 86 LEU B C 1
ATOM 1632 O O . LEU B 1 86 ? 10.301 -25.372 -4.83 1 97.12 86 LEU B O 1
ATOM 1636 N N . ILE B 1 87 ? 8.31 -26.14 -4.199 1 97.39 87 ILE B N 1
ATOM 1637 C CA . ILE B 1 87 ? 7.653 -24.839 -4.283 1 97.39 87 ILE B CA 1
ATOM 1638 C C . ILE B 1 87 ? 7.508 -24.243 -2.884 1 97.39 87 ILE B C 1
ATOM 1640 O O . ILE B 1 87 ? 6.916 -24.863 -1.997 1 97.39 87 ILE B O 1
ATOM 1644 N N . THR B 1 88 ? 8.016 -23.028 -2.725 1 97.71 88 THR B N 1
ATOM 1645 C CA . THR B 1 88 ? 8.116 -22.495 -1.372 1 97.71 88 THR B CA 1
ATOM 1646 C C . THR B 1 88 ? 7.303 -21.211 -1.235 1 97.71 88 THR B C 1
ATOM 1648 O O . THR B 1 88 ? 6.939 -20.815 -0.126 1 97.71 88 THR B O 1
ATOM 1651 N N . HIS B 1 89 ? 7.05 -20.452 -2.298 1 98.04 89 HIS B N 1
ATOM 1652 C CA . HIS B 1 89 ? 6.385 -19.156 -2.232 1 98.04 89 HIS B CA 1
ATOM 1653 C C . HIS B 1 89 ? 5.354 -19.008 -3.345 1 98.04 89 HIS B C 1
ATOM 1655 O O . HIS B 1 89 ? 5.389 -19.745 -4.332 1 98.04 89 HIS B O 1
ATOM 1661 N N . ILE B 1 90 ? 4.498 -18.08 -3.143 1 97.37 90 ILE B N 1
ATOM 1662 C CA . ILE B 1 90 ? 3.6 -17.611 -4.191 1 97.37 90 ILE B CA 1
ATOM 1663 C C . ILE B 1 90 ? 3.766 -16.104 -4.377 1 97.37 90 ILE B C 1
ATOM 1665 O O . ILE B 1 90 ? 4.205 -15.404 -3.461 1 97.37 90 ILE B O 1
ATOM 1669 N N . GLY B 1 91 ? 3.441 -15.67 -5.531 1 97.7 91 GLY B N 1
ATOM 1670 C CA . GLY B 1 91 ? 3.427 -14.254 -5.861 1 97.7 91 GLY B CA 1
ATOM 1671 C C . GLY B 1 91 ? 2.269 -13.862 -6.76 1 97.7 91 GLY B C 1
ATOM 1672 O O . GLY B 1 91 ? 1.777 -14.681 -7.54 1 97.7 91 GLY B O 1
ATOM 1673 N N . LEU B 1 92 ? 1.882 -12.667 -6.575 1 97.86 92 LEU B N 1
ATOM 1674 C CA . LEU B 1 92 ? 0.901 -12.075 -7.479 1 97.86 92 LEU B CA 1
ATOM 1675 C C . LEU B 1 92 ? 1.581 -11.179 -8.508 1 97.86 92 LEU B C 1
ATOM 1677 O O . LEU B 1 92 ? 2.405 -10.333 -8.153 1 97.86 92 LEU B O 1
ATOM 1681 N N . ARG B 1 93 ? 1.21 -11.451 -9.753 1 98.13 93 ARG B N 1
ATOM 1682 C CA . ARG B 1 93 ? 1.858 -10.714 -10.833 1 98.13 93 ARG B CA 1
ATOM 1683 C C . ARG B 1 93 ? 0.828 -10.011 -11.711 1 98.13 93 ARG B C 1
ATOM 1685 O O . ARG B 1 93 ? -0.342 -10.398 -11.736 1 98.13 93 ARG B O 1
ATOM 1692 N N . THR B 1 94 ? 1.27 -9.032 -12.573 1 97.15 94 THR B N 1
ATOM 1693 C CA . THR B 1 94 ? 0.368 -8.167 -13.325 1 97.15 94 THR B CA 1
ATOM 1694 C C . THR B 1 94 ? 0.095 -8.745 -14.711 1 97.15 94 THR B C 1
ATOM 1696 O O . THR B 1 94 ? -0.691 -8.186 -15.478 1 97.15 94 THR B O 1
ATOM 1699 N N . ALA B 1 95 ? 0.786 -9.814 -15.06 1 96.62 95 ALA B N 1
ATOM 1700 C CA . ALA B 1 95 ? 0.613 -10.393 -16.39 1 96.62 95 ALA B CA 1
ATOM 1701 C C . ALA B 1 95 ? 0.835 -11.903 -16.364 1 96.62 95 ALA B C 1
ATOM 1703 O O . ALA B 1 95 ? 1.449 -12.43 -15.434 1 96.62 95 ALA B O 1
ATOM 1704 N N . LYS B 1 96 ? 0.339 -12.585 -17.353 1 96.87 96 LYS B N 1
ATOM 1705 C CA . LYS B 1 96 ? 0.512 -14.028 -17.488 1 96.87 96 LYS B CA 1
ATOM 1706 C C . LYS B 1 96 ? 1.98 -14.389 -17.693 1 96.87 96 LYS B C 1
ATOM 1708 O O . LYS B 1 96 ? 2.444 -15.424 -17.209 1 96.87 96 LYS B O 1
ATOM 1713 N N . THR B 1 97 ? 2.604 -13.584 -18.5 1 95.23 97 THR B N 1
ATOM 1714 C CA . THR B 1 97 ? 4.034 -13.687 -18.764 1 95.23 97 THR B CA 1
ATOM 1715 C C . THR B 1 97 ? 4.718 -12.336 -18.575 1 95.23 97 THR B C 1
ATOM 1717 O O . THR B 1 97 ? 4.195 -11.304 -19.001 1 95.23 97 THR B O 1
ATOM 1720 N N . GLY B 1 98 ? 5.88 -12.39 -17.941 1 94.98 98 GLY B N 1
ATOM 1721 C CA . GLY B 1 98 ? 6.505 -11.116 -17.622 1 94.98 98 GLY B CA 1
ATOM 1722 C C . GLY B 1 98 ? 5.743 -10.322 -16.578 1 94.98 98 GLY B C 1
ATOM 1723 O O . GLY B 1 98 ? 5.359 -10.862 -15.538 1 94.98 98 GLY B O 1
ATOM 1724 N N . GLY B 1 99 ? 5.633 -9.043 -16.695 1 95.89 99 GLY B N 1
ATOM 1725 C CA . GLY B 1 99 ? 4.922 -8.181 -15.765 1 95.89 99 GLY B CA 1
ATOM 1726 C C . GLY B 1 99 ? 5.693 -7.919 -14.485 1 95.89 99 GLY B C 1
ATOM 1727 O O . GLY B 1 99 ? 6.898 -8.174 -14.417 1 95.89 99 GLY B O 1
ATOM 1728 N N . ASN B 1 100 ? 4.989 -7.38 -13.54 1 96.91 100 ASN B N 1
ATOM 1729 C CA . ASN B 1 100 ? 5.603 -6.952 -12.287 1 96.91 100 ASN B CA 1
ATOM 1730 C C . ASN B 1 100 ? 5.032 -7.713 -11.094 1 96.91 100 ASN B C 1
ATOM 1732 O O . ASN B 1 100 ? 3.875 -8.137 -11.119 1 96.91 100 ASN B O 1
ATOM 1736 N N . LEU B 1 101 ? 5.923 -7.895 -10.097 1 97.14 101 LEU B N 1
ATOM 1737 C CA . LEU B 1 101 ? 5.499 -8.49 -8.834 1 97.14 101 LEU B CA 1
ATOM 1738 C C . LEU B 1 101 ? 4.712 -7.488 -7.998 1 97.14 101 LEU B C 1
ATOM 1740 O O . LEU B 1 101 ? 5.116 -6.33 -7.865 1 97.14 101 LEU B O 1
ATOM 1744 N N . LEU B 1 102 ? 3.597 -7.907 -7.433 1 96.3 102 LEU B N 1
ATOM 1745 C CA . LEU B 1 102 ? 2.782 -7.06 -6.569 1 96.3 102 LEU B CA 1
ATOM 1746 C C . LEU B 1 102 ? 2.982 -7.428 -5.102 1 96.3 102 LEU B C 1
ATOM 1748 O O . LEU B 1 102 ? 3.497 -6.625 -4.321 1 96.3 102 LEU B O 1
ATOM 1752 N N . PHE B 1 103 ? 2.578 -8.631 -4.761 1 96.62 103 PHE B N 1
ATOM 1753 C CA . PHE B 1 103 ? 2.696 -9.177 -3.415 1 96.62 103 PHE B CA 1
ATOM 1754 C C . PHE B 1 103 ? 3.27 -10.588 -3.451 1 96.62 103 PHE B C 1
ATOM 1756 O O . PHE B 1 103 ? 3.165 -11.281 -4.465 1 96.62 103 PHE B O 1
ATOM 1763 N N . SER B 1 104 ? 3.897 -11.032 -2.379 1 96.67 104 SER B N 1
ATOM 1764 C CA . SER B 1 104 ? 4.387 -12.401 -2.264 1 96.67 104 SER B CA 1
ATOM 1765 C C . SER B 1 104 ? 4.306 -12.899 -0.825 1 96.67 104 SER B C 1
ATOM 1767 O O . SER B 1 104 ? 4.214 -12.1 0.109 1 96.67 104 SER B O 1
ATOM 1769 N N . ARG B 1 105 ? 4.281 -14.114 -0.662 1 95.78 105 ARG B N 1
ATOM 1770 C CA . ARG B 1 105 ? 4.264 -14.745 0.654 1 95.78 105 ARG B CA 1
ATOM 1771 C C . ARG B 1 105 ? 4.807 -16.169 0.586 1 95.78 105 ARG B C 1
ATOM 1773 O O . ARG B 1 105 ? 4.599 -16.872 -0.406 1 95.78 105 ARG B O 1
ATOM 1780 N N . PRO B 1 106 ? 5.468 -16.581 1.674 1 96.1 106 PRO B N 1
ATOM 1781 C CA . PRO B 1 106 ? 5.817 -18.003 1.742 1 96.1 106 PRO B CA 1
ATOM 1782 C C . PRO B 1 106 ? 4.596 -18.901 1.926 1 96.1 106 PRO B C 1
ATOM 1784 O O . PRO B 1 106 ? 3.608 -18.489 2.539 1 96.1 106 PRO B O 1
ATOM 1787 N N . LEU B 1 107 ? 4.671 -20.122 1.379 1 94.47 107 LEU B N 1
ATOM 1788 C CA . LEU B 1 107 ? 3.644 -21.123 1.646 1 94.47 107 LEU B CA 1
ATOM 1789 C C . LEU B 1 107 ? 3.767 -21.663 3.067 1 94.47 107 LEU B C 1
ATOM 1791 O O . LEU B 1 107 ? 4.874 -21.777 3.599 1 94.47 107 LEU B O 1
ATOM 1795 N N . ASP B 1 108 ? 2.623 -21.913 3.586 1 90.25 108 ASP B N 1
ATOM 1796 C CA . ASP B 1 108 ? 2.648 -22.5 4.922 1 90.25 108 ASP B CA 1
ATOM 1797 C C . ASP B 1 108 ? 3.359 -23.852 4.915 1 90.25 108 ASP B C 1
ATOM 1799 O O . ASP B 1 108 ? 4.057 -24.197 5.87 1 90.25 108 ASP B O 1
ATOM 1803 N N . ASN B 1 109 ? 3.146 -24.552 3.843 1 90.97 109 ASN B N 1
ATOM 1804 C CA . ASN B 1 109 ? 3.769 -25.859 3.666 1 90.97 109 ASN B CA 1
ATOM 1805 C C . ASN B 1 109 ? 4.392 -26 2.28 1 90.97 109 ASN B C 1
ATOM 1807 O O . ASN B 1 109 ? 3.687 -26.247 1.3 1 90.97 109 ASN B O 1
ATOM 1811 N N . ALA B 1 110 ? 5.757 -25.895 2.346 1 93.77 110 ALA B N 1
ATOM 1812 C CA . ALA B 1 110 ? 6.456 -26.136 1.086 1 93.77 110 ALA B CA 1
ATOM 1813 C C . ALA B 1 110 ? 6.335 -27.598 0.663 1 93.77 110 ALA B C 1
ATOM 1815 O O . ALA B 1 110 ? 6.377 -28.499 1.504 1 93.77 110 ALA B O 1
ATOM 1816 N N . LYS B 1 111 ? 6.105 -27.801 -0.624 1 94.14 111 LYS B N 1
ATOM 1817 C CA . LYS B 1 111 ? 5.873 -29.152 -1.127 1 94.14 111 LYS B CA 1
ATOM 1818 C C . LYS B 1 111 ? 6.593 -29.376 -2.453 1 94.14 111 LYS B C 1
ATOM 1820 O O . LYS B 1 111 ? 6.657 -28.473 -3.291 1 94.14 111 LYS B O 1
ATOM 1825 N N . THR B 1 112 ? 7.126 -30.568 -2.537 1 97.35 112 THR B N 1
ATOM 1826 C CA . THR B 1 112 ? 7.718 -30.976 -3.806 1 97.35 112 THR B CA 1
ATOM 1827 C C . THR B 1 112 ? 6.646 -31.495 -4.76 1 97.35 112 THR B C 1
ATOM 1829 O O . THR B 1 112 ? 5.8 -32.304 -4.372 1 97.35 112 THR B O 1
ATOM 1832 N N . PHE B 1 113 ? 6.716 -30.963 -5.973 1 96.63 113 PHE B N 1
ATOM 1833 C CA . PHE B 1 113 ? 5.756 -31.398 -6.98 1 96.63 113 PHE B CA 1
ATOM 1834 C C . PHE B 1 113 ? 6.457 -32.137 -8.113 1 96.63 113 PHE B C 1
ATOM 1836 O O . PHE B 1 113 ? 7.504 -31.697 -8.594 1 96.63 113 PHE B O 1
ATOM 1843 N N . LEU B 1 114 ? 5.86 -33.26 -8.475 1 96.42 114 LEU B N 1
ATOM 1844 C CA . LEU B 1 114 ? 6.395 -34.116 -9.528 1 96.42 114 LEU B CA 1
ATOM 1845 C C . LEU B 1 114 ? 5.454 -34.155 -10.728 1 96.42 114 LEU B C 1
ATOM 1847 O O . LEU B 1 114 ? 4.372 -33.565 -10.692 1 96.42 114 LEU B O 1
ATOM 1851 N N . ALA B 1 115 ? 5.978 -34.81 -11.749 1 97.31 115 ALA B N 1
ATOM 1852 C CA . ALA B 1 115 ? 5.116 -35.021 -12.909 1 97.31 115 ALA B CA 1
ATOM 1853 C C . ALA B 1 115 ? 3.769 -35.605 -12.493 1 97.31 115 ALA B C 1
ATOM 1855 O O . ALA B 1 115 ? 3.706 -36.484 -11.63 1 97.31 115 ALA B O 1
ATOM 1856 N N . ASN B 1 116 ? 2.708 -35.033 -13.03 1 97.21 116 ASN B N 1
ATOM 1857 C CA . ASN B 1 116 ? 1.33 -35.473 -12.838 1 97.21 116 ASN B CA 1
ATOM 1858 C C . ASN B 1 116 ? 0.735 -34.907 -11.552 1 97.21 116 ASN B C 1
ATOM 1860 O O . ASN B 1 116 ? -0.397 -35.234 -11.191 1 97.21 116 ASN B O 1
ATOM 1864 N N . ASP B 1 117 ? 1.564 -34.126 -10.841 1 96.19 117 ASP B N 1
ATOM 1865 C CA . ASP B 1 117 ? 0.995 -33.382 -9.721 1 96.19 117 ASP B CA 1
ATOM 1866 C C . ASP B 1 117 ? 0.343 -32.086 -10.196 1 96.19 117 ASP B C 1
ATOM 1868 O O . ASP B 1 117 ? 0.618 -31.616 -11.303 1 96.19 117 ASP B O 1
ATOM 1872 N N . LYS B 1 118 ? -0.563 -31.637 -9.367 1 94.8 118 LYS B N 1
ATOM 1873 C CA . LYS B 1 118 ? -1.194 -30.347 -9.633 1 94.8 118 LYS B CA 1
ATOM 1874 C C . LYS B 1 118 ? -1.326 -29.525 -8.355 1 94.8 118 LYS B C 1
ATOM 1876 O O . LYS B 1 118 ? -1.42 -30.082 -7.259 1 94.8 118 LYS B O 1
ATOM 1881 N N . VAL B 1 119 ? -1.22 -28.282 -8.51 1 95.49 119 VAL B N 1
ATOM 1882 C CA . VAL B 1 119 ? -1.4 -27.367 -7.388 1 95.49 119 VAL B CA 1
ATOM 1883 C C . VAL B 1 119 ? -2.802 -26.763 -7.434 1 95.49 119 VAL B C 1
ATOM 1885 O O . VAL B 1 119 ? -3.267 -26.339 -8.495 1 95.49 119 VAL B O 1
ATOM 1888 N N . LYS B 1 120 ? -3.413 -26.761 -6.384 1 95.59 120 LYS B N 1
ATOM 1889 C CA . LYS B 1 120 ? -4.721 -26.126 -6.244 1 95.59 120 LYS B CA 1
ATOM 1890 C C . LYS B 1 120 ? -4.767 -25.229 -5.01 1 95.59 120 LYS B C 1
ATOM 1892 O O . LYS B 1 120 ? -4.261 -25.598 -3.948 1 95.59 120 LYS B O 1
ATOM 1897 N N . MET B 1 121 ? -5.265 -24.075 -5.172 1 95.47 121 MET B N 1
ATOM 1898 C CA . MET B 1 121 ? -5.509 -23.144 -4.074 1 95.47 121 MET B CA 1
ATOM 1899 C C . MET B 1 121 ? -6.998 -22.848 -3.932 1 95.47 121 MET B C 1
ATOM 1901 O O . MET B 1 121 ? -7.652 -22.456 -4.9 1 95.47 121 MET B O 1
ATOM 1905 N N . TYR B 1 122 ? -7.444 -22.916 -2.732 1 96.68 122 TYR B N 1
ATOM 1906 C CA . TYR B 1 122 ? -8.884 -22.803 -2.525 1 96.68 122 TYR B CA 1
ATOM 1907 C C . TYR B 1 122 ? -9.309 -21.343 -2.433 1 96.68 122 TYR B C 1
ATOM 1909 O O . TYR B 1 122 ? -8.493 -20.47 -2.13 1 96.68 122 TYR B O 1
ATOM 1917 N N . LYS B 1 123 ? -10.554 -21.179 -2.675 1 97.38 123 LYS B N 1
ATOM 1918 C CA . LYS B 1 123 ? -11.154 -19.871 -2.428 1 97.38 123 LYS B CA 1
ATOM 1919 C C . LYS B 1 123 ? -10.805 -19.361 -1.032 1 97.38 123 LYS B C 1
ATOM 1921 O O . LYS B 1 123 ? -10.78 -20.134 -0.072 1 97.38 123 LYS B O 1
ATOM 1926 N N . ASP B 1 124 ? -10.44 -18.058 -0.864 1 95.93 124 ASP B N 1
ATOM 1927 C CA . ASP B 1 124 ? -10.173 -17.343 0.381 1 95.93 124 ASP B CA 1
ATOM 1928 C C . ASP B 1 124 ? -8.844 -17.781 0.991 1 95.93 124 ASP B C 1
ATOM 1930 O O . ASP B 1 124 ? -8.569 -17.501 2.16 1 95.93 124 ASP B O 1
ATOM 1934 N N . SER B 1 125 ? -8.026 -18.454 0.183 1 94.86 125 SER B N 1
ATOM 1935 C CA . SER B 1 125 ? -6.739 -18.899 0.708 1 94.86 125 SER B CA 1
ATOM 1936 C C . SER B 1 125 ? -5.661 -17.841 0.498 1 94.86 125 SER B C 1
ATOM 1938 O O . SER B 1 125 ? -4.633 -17.852 1.178 1 94.86 125 SER B O 1
ATOM 1940 N N . ILE B 1 126 ? -5.848 -17.019 -0.471 1 94.99 126 ILE B N 1
ATOM 1941 C CA . ILE B 1 126 ? -4.946 -15.897 -0.709 1 94.99 126 ILE B CA 1
ATOM 1942 C C . ILE B 1 126 ? -5.535 -14.625 -0.105 1 94.99 126 ILE B C 1
ATOM 1944 O O . ILE B 1 126 ? -6.595 -14.16 -0.532 1 94.99 126 ILE B O 1
ATOM 1948 N N . VAL B 1 127 ? -4.895 -14.153 0.914 1 94.75 127 VAL B N 1
ATOM 1949 C CA . VAL B 1 127 ? -5.37 -12.962 1.611 1 94.75 127 VAL B CA 1
ATOM 1950 C C . VAL B 1 127 ? -4.311 -11.865 1.543 1 94.75 127 VAL B C 1
ATOM 1952 O O . VAL B 1 127 ? -3.142 -12.102 1.856 1 94.75 127 VAL B O 1
ATOM 1955 N N . VAL B 1 128 ? -4.714 -10.788 0.993 1 94.23 128 VAL B N 1
ATOM 1956 C CA . VAL B 1 128 ? -3.859 -9.606 0.966 1 94.23 128 VAL B CA 1
ATOM 1957 C C . VAL B 1 128 ? -4.429 -8.535 1.894 1 94.23 128 VAL B C 1
ATOM 1959 O O . VAL B 1 128 ? -5.611 -8.195 1.807 1 94.23 128 VAL B O 1
ATOM 1962 N N . ARG B 1 129 ? -3.666 -8.099 2.819 1 90.85 129 ARG B N 1
ATOM 1963 C CA . ARG B 1 129 ? -4.085 -7.055 3.749 1 90.85 129 ARG B CA 1
ATOM 1964 C C . ARG B 1 129 ? -2.919 -6.139 4.105 1 90.85 129 ARG B C 1
ATOM 1966 O O . ARG B 1 129 ? -1.758 -6.549 4.041 1 90.85 129 ARG B O 1
ATOM 1973 N N . PHE B 1 130 ? -3.127 -4.867 4.288 1 85.15 130 PHE B N 1
ATOM 1974 C CA . PHE B 1 130 ? -2.126 -3.935 4.795 1 85.15 130 PHE B CA 1
ATOM 1975 C C . PHE B 1 130 ? -2.161 -3.878 6.317 1 85.15 130 PHE B C 1
ATOM 1977 O O . PHE B 1 130 ? -3.234 -3.936 6.921 1 85.15 130 PHE B O 1
ATOM 1984 N N . GLY B 1 131 ? -0.926 -4.077 6.95 1 72.72 131 GLY B N 1
ATOM 1985 C CA . GLY B 1 131 ? -0.85 -3.905 8.392 1 72.72 131 GLY B CA 1
ATOM 1986 C C . GLY B 1 131 ? -1.014 -2.462 8.831 1 72.72 131 GLY B C 1
ATOM 1987 O O . GLY B 1 131 ? -0.357 -1.567 8.296 1 72.72 131 GLY B O 1
ATOM 1988 N N . GLN B 1 132 ? -2.226 -2.108 9.181 1 62.96 132 GLN B N 1
ATOM 1989 C CA . GLN B 1 132 ? -2.485 -0.778 9.723 1 62.96 132 GLN B CA 1
ATOM 1990 C C . GLN B 1 132 ? -2.101 -0.699 11.197 1 62.96 132 GLN B C 1
ATOM 1992 O O . GLN B 1 132 ? -2.102 -1.713 11.899 1 62.96 132 GLN B O 1
#
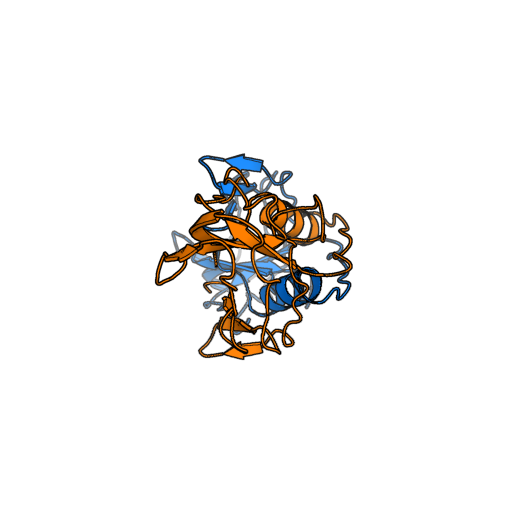
Sequence (264 aa):
MQISNWLSAQVLNSMLRGVAFSPPAGCYVALYKSDPTAADTGQEVAGNGYERQVVAFTAAAVENGKQTTKNTADIEFPIFTGDVGLITHIGLRTAKTGGNLLFSRPLDNAKTFLANDKVKMYKDSIVVRFGQMQISNWLSAQVLNSMLRGVAFSPPAGCYVALYKSDPTAADTGQEVAGNGYERQVVAFTAAAVENGKQTTKNTADIEFPIFTGDVGLITHIGLRTAKTGGNLLFSRPLDNAKTFLANDKVKMYKDSIVVRFGQ

Radius of gyration: 21.39 Å; Cα contacts (8 Å, |Δi|>4): 697; chains: 2; bounding box: 32×69×42 Å

InterPro domains:
  IPR056908 Podophage GP4 fiber I protein gp80-like [PF23140] (2-128)

Foldseek 3Di:
DAFAPVQVVVCCCCVPVVDDDDAFPFKWKWWFQADCPSDGNTHTFDDQQWWTWTWDKDDFDDDPNWTKIWTAFKTKTDFGQFWRFKTFKMFMARDRPDGDTGDMDTDPDIDTHGGRDMDMDGTRRDMDIDDD/DAFAPVQVVVCCCCVPVVDDDDAFPFKWKWWFQDDCPSDGNTHTFDDQQWWTWTWDKDDFDDDPNWTKIWTAFKTKTDFGQFWRFKTFKMFMARDRPDGDTGDMDTDPDIDTHGGRDMDMDGTRRDMDIDDD

Secondary structure (DSSP, 8-state):
-EEPHHHHHHHHHHHHH----PPPS-EEEEEESS--TTTT-S-B--STT---EEE-BPPPEEETTEEEEEBSS-EEPPPPSS--EEEEEEEEESSSSS--EEEEEEEEEEEEE-TT---EE-TT--EEE---/-EEPHHHHHHHHHHHHH----PPPS-EEEEEESS--TTTT-S-B--STT---EEE-BPPPEEETTEEEEEBSS-EEPPPPSS--EEEEEEEEESSSSS--EEEEEEEEEEEEE-TT---EE-TT--EEE---

Nearest PDB structures (foldseek):
  8jou-assembly1_h  TM=8.297E-01  e=3.995E-08  Ralstonia phage GP4
  1iah-assembly1_A  TM=2.916E-01  e=1.115E+00  Mus musculus
  7z3o-assembly1_D  TM=2.176E-01  e=1.177E+00  Thermochaetoides thermophila DSM 1495
  7ufu-assembly1_B  TM=2.544E-01  e=3.690E+00  Bifidobacterium longum
  6sr6-assembly2_C  TM=1.304E-01  e=2.811E+00  Thermochaetoides thermophila DSM 1495